Protein AF-A0A931W330-F1 (afdb_monomer_lite)

Secondary structure (DSSP, 8-state):
-----------------EETTEEHHHHHHHHHHHHHHHHHHHHHHHHHHHTS---HHHHHHHHHHHHHHHHHHTT--SPPP-HHHHTS---S----------SEEEEEEEEGGGIIIIIHHHHHHHHHTT--EE-GGGEE-TT--HHHHHHHHHHHEEEEEE---HHHHHS---HHHHHHHHHHHH--

pLDDT: mean 72.91, std 19.19, range [27.78, 93.69]

Foldseek 3Di:
DDDDDDDDDDDDPPDFDQDLLATLLNLLQVLQLLVVLLVVQVVVLVVVVVVDPDDPVVSVVSNVLSVLSVVLSVLSPDHHDPVVVVPPDDPDDDPPDDDPPQVFAEEEAEELVCVVVPVVVVQVVVVVVVGGYHYPVRHDDAPDQPQVSVVVGVVRHSHYHYDSDPNNSPRPHPSVSSVVVSVSVVVD

Sequence (188 aa):
MIDYGEEQLEKGPSREIVFKRLSVGSFRYLKAAFIYAAWYREEEINKITAKGTWPSGVVEAMRGKVKKFHEFASKILYEPAPILEELRPDQGQHPQQSSQDTTWDVFISHASEDKEVLARELAERLRVKGVRVWYDEFTLRLGDSLRRSIDRGLAHSRFGLIILSPSFFRKEWPQKELDGLVAREVEG

Structure (mmCIF, N/CA/C/O backbone):
data_AF-A0A931W330-F1
#
_entry.id   AF-A0A931W330-F1
#
loop_
_atom_site.group_PDB
_atom_site.id
_atom_site.type_symbol
_atom_site.label_atom_id
_atom_site.label_alt_id
_atom_site.label_comp_id
_atom_site.label_asym_id
_atom_site.label_entity_id
_atom_site.label_seq_id
_atom_site.pdbx_PDB_ins_code
_atom_site.Cartn_x
_atom_site.Cartn_y
_atom_site.Cartn_z
_atom_site.occupancy
_atom_site.B_iso_or_equiv
_atom_site.auth_seq_id
_atom_site.auth_comp_id
_atom_site.auth_asym_id
_atom_site.auth_atom_id
_atom_site.pdbx_PDB_model_num
ATOM 1 N N . MET A 1 1 ? 19.635 17.422 -7.178 1.00 27.78 1 MET A N 1
ATOM 2 C CA . MET A 1 1 ? 19.340 17.783 -5.778 1.00 27.78 1 MET A CA 1
ATOM 3 C C . MET A 1 1 ? 18.515 19.043 -5.839 1.00 27.78 1 MET A C 1
ATOM 5 O O . MET A 1 1 ? 18.987 19.991 -6.450 1.00 27.78 1 MET A O 1
ATOM 9 N N . ILE A 1 2 ? 17.277 19.010 -5.358 1.00 28.45 2 ILE A N 1
ATOM 10 C CA . ILE A 1 2 ? 16.445 20.213 -5.280 1.00 28.45 2 ILE A CA 1
ATOM 11 C C . ILE A 1 2 ? 16.479 20.646 -3.817 1.00 28.45 2 ILE A C 1
ATOM 13 O O . ILE A 1 2 ? 16.164 19.844 -2.941 1.00 28.45 2 ILE A O 1
ATOM 17 N N . ASP A 1 3 ? 16.965 21.863 -3.599 1.00 32.25 3 ASP A N 1
ATOM 18 C CA . ASP A 1 3 ? 17.042 22.553 -2.314 1.00 32.25 3 ASP A CA 1
ATOM 19 C C . ASP A 1 3 ? 15.748 23.359 -2.120 1.00 32.25 3 ASP A C 1
ATOM 21 O O . ASP A 1 3 ? 15.320 24.068 -3.035 1.00 32.25 3 ASP A O 1
ATOM 25 N N . TYR A 1 4 ? 15.100 23.202 -0.967 1.00 34.94 4 TYR A N 1
ATOM 26 C CA . TYR A 1 4 ? 13.821 23.829 -0.626 1.00 34.94 4 TYR A CA 1
ATOM 27 C C . TYR A 1 4 ? 14.024 24.710 0.609 1.00 34.94 4 TYR A C 1
ATOM 29 O O . TYR A 1 4 ? 13.756 24.281 1.727 1.00 34.94 4 TYR A O 1
ATOM 37 N N . GLY A 1 5 ? 14.543 25.918 0.370 1.00 30.42 5 GLY A N 1
ATOM 38 C CA . GLY A 1 5 ? 15.025 26.876 1.367 1.00 30.42 5 GLY A CA 1
ATOM 39 C C . GLY A 1 5 ? 14.220 26.985 2.668 1.00 30.42 5 GLY A C 1
ATOM 40 O O . GLY A 1 5 ? 12.990 27.025 2.676 1.00 30.42 5 GLY A O 1
ATOM 41 N N . GLU A 1 6 ? 14.963 27.085 3.770 1.00 38.12 6 GLU A N 1
ATOM 42 C CA . GLU A 1 6 ? 14.460 27.388 5.107 1.00 38.12 6 GLU A CA 1
ATOM 43 C C . GLU A 1 6 ? 14.012 28.851 5.194 1.00 38.12 6 GLU A C 1
ATOM 45 O O . GLU A 1 6 ? 14.803 29.713 5.556 1.00 38.12 6 GLU A O 1
ATOM 50 N N . GLU A 1 7 ? 12.750 29.165 4.909 1.00 37.94 7 GLU A N 1
ATOM 51 C CA . GLU A 1 7 ? 12.127 30.336 5.531 1.00 37.94 7 GLU A CA 1
ATOM 52 C C . GLU A 1 7 ? 10.597 30.277 5.455 1.00 37.94 7 GLU A C 1
ATOM 54 O O . GLU A 1 7 ? 10.017 30.104 4.388 1.00 37.94 7 GLU A O 1
ATOM 59 N N . GLN A 1 8 ? 9.971 30.498 6.620 1.00 31.45 8 GLN A N 1
ATOM 60 C CA . GLN A 1 8 ? 8.531 30.684 6.874 1.00 31.45 8 GLN A CA 1
ATOM 61 C C . GLN A 1 8 ? 7.690 29.406 7.099 1.00 31.45 8 GLN A C 1
ATOM 63 O O . GLN A 1 8 ? 6.774 29.084 6.348 1.00 31.45 8 GLN A O 1
ATOM 68 N N . LEU A 1 9 ? 7.941 28.720 8.225 1.00 31.59 9 LEU A N 1
ATOM 69 C CA . LEU A 1 9 ? 7.032 27.728 8.819 1.00 31.59 9 LEU A CA 1
ATOM 70 C C . LEU A 1 9 ? 6.221 28.357 9.968 1.00 31.59 9 LEU A C 1
ATOM 72 O O . LEU A 1 9 ? 6.552 28.178 11.143 1.00 31.59 9 LEU A O 1
ATOM 76 N N . GLU A 1 10 ? 5.131 29.060 9.653 1.00 28.19 10 GLU A N 1
ATOM 77 C CA . GLU A 1 10 ? 4.057 29.249 10.635 1.00 28.19 10 GLU A CA 1
ATOM 78 C C . GLU A 1 10 ? 3.203 27.974 10.700 1.00 28.19 10 GLU A C 1
ATOM 80 O O . GLU A 1 10 ? 2.598 27.528 9.725 1.00 28.19 10 GLU A O 1
ATOM 85 N N . LYS A 1 11 ? 3.198 27.348 11.881 1.00 38.97 11 LYS A N 1
ATOM 86 C CA . LYS A 1 11 ? 2.474 26.111 12.187 1.00 38.97 11 LYS A CA 1
ATOM 87 C C . LYS A 1 11 ? 0.962 26.351 12.187 1.00 38.97 11 LYS A C 1
ATOM 89 O O . LYS A 1 11 ? 0.421 26.886 13.153 1.00 38.97 11 LYS A O 1
ATOM 94 N N . GLY A 1 12 ? 0.269 25.874 11.158 1.00 29.55 12 GLY A N 1
ATOM 95 C CA . GLY A 1 12 ? -1.175 25.633 11.217 1.00 29.55 12 GLY A CA 1
ATOM 96 C C . GLY A 1 12 ? -1.483 24.268 11.857 1.00 29.55 12 GLY A C 1
ATOM 97 O O . GLY A 1 12 ? -0.766 23.303 11.583 1.00 29.55 12 GLY A O 1
ATOM 98 N N . PRO A 1 13 ? -2.527 24.134 12.699 1.00 34.53 13 PRO A N 1
ATOM 99 C CA . PRO A 1 13 ? -2.930 22.841 13.247 1.00 34.53 13 PRO A CA 1
ATOM 100 C C . PRO A 1 13 ? -3.449 21.950 12.112 1.00 34.53 13 PRO A C 1
ATOM 102 O O . PRO A 1 13 ? -4.456 22.264 11.474 1.00 34.53 13 PRO A O 1
ATOM 105 N N . SER A 1 14 ? -2.761 20.839 11.849 1.00 38.94 14 SER A N 1
ATOM 106 C CA . SER A 1 14 ? -3.185 19.858 10.847 1.00 38.94 14 SER A CA 1
ATOM 107 C C . SER A 1 14 ? -4.429 19.125 11.347 1.00 38.94 14 SER A C 1
ATOM 109 O O . SER A 1 14 ? -4.344 18.105 12.020 1.00 38.94 14 SER A O 1
ATOM 111 N N . ARG A 1 15 ? -5.615 19.660 11.043 1.00 35.78 15 ARG A N 1
ATOM 112 C CA . ARG A 1 15 ? -6.878 18.939 11.237 1.00 35.78 15 ARG A CA 1
ATOM 113 C C . ARG A 1 15 ? -6.935 17.795 10.227 1.00 35.78 15 ARG A C 1
ATOM 115 O O . ARG A 1 15 ? -7.139 18.030 9.038 1.00 35.78 15 ARG A O 1
ATOM 122 N N . GLU A 1 16 ? -6.757 16.562 10.690 1.00 40.59 16 GLU A N 1
ATOM 123 C CA . GLU A 1 16 ? -6.932 15.372 9.858 1.00 40.59 16 GLU A CA 1
ATOM 124 C C . GLU A 1 16 ? -8.409 15.255 9.443 1.00 40.59 16 GLU A C 1
ATOM 126 O O . GLU A 1 16 ? -9.284 14.947 10.254 1.00 40.59 16 GLU A O 1
ATOM 131 N N . ILE A 1 17 ? -8.714 15.539 8.174 1.00 33.81 17 ILE A N 1
ATOM 132 C CA . ILE A 1 17 ? -10.055 15.317 7.631 1.00 33.81 17 ILE A CA 1
ATOM 133 C C . ILE A 1 17 ? -10.176 13.824 7.307 1.00 33.81 17 ILE A C 1
ATOM 135 O O . ILE A 1 17 ? -9.474 13.298 6.439 1.00 33.81 17 ILE A O 1
ATOM 139 N N . VAL A 1 18 ? -11.050 13.129 8.036 1.00 39.44 18 VAL A N 1
ATOM 140 C CA . VAL A 1 18 ? -11.348 11.706 7.835 1.00 39.44 18 VAL A CA 1
ATOM 141 C C . VAL A 1 18 ? -12.566 11.584 6.920 1.00 39.44 18 VAL A C 1
ATOM 143 O O . VAL A 1 18 ? -13.699 11.772 7.363 1.00 39.44 18 VAL A O 1
ATOM 146 N N . PHE A 1 19 ? -12.350 11.244 5.649 1.00 32.81 19 PHE A N 1
ATOM 147 C CA . PHE A 1 19 ? -13.423 10.982 4.686 1.00 32.81 19 PHE A CA 1
ATOM 148 C C . PHE A 1 19 ? -13.709 9.476 4.623 1.00 32.81 19 PHE A C 1
ATOM 150 O O . PHE A 1 19 ? -12.855 8.676 4.250 1.00 32.81 19 PHE A O 1
ATOM 157 N N . LYS A 1 20 ? -14.921 9.052 5.016 1.00 46.78 20 LYS A N 1
ATOM 158 C CA . LYS A 1 20 ? -15.390 7.647 4.921 1.00 46.78 20 LYS A CA 1
ATOM 159 C C . LYS A 1 20 ? -14.347 6.601 5.403 1.00 46.78 20 LYS A C 1
ATOM 161 O O . LYS A 1 20 ? -14.146 5.576 4.750 1.00 46.78 20 LYS A O 1
ATOM 166 N N . ARG A 1 21 ? -13.719 6.852 6.566 1.00 49.53 21 ARG A N 1
ATOM 167 C CA . ARG A 1 21 ? -12.715 6.001 7.263 1.00 49.53 21 ARG A CA 1
ATOM 168 C C . ARG A 1 21 ? -11.312 5.906 6.623 1.00 49.53 21 ARG A C 1
ATOM 170 O O . ARG A 1 21 ? -10.489 5.140 7.115 1.00 49.53 21 ARG A O 1
ATOM 177 N N . LEU A 1 22 ? -11.011 6.692 5.587 1.00 54.00 22 LEU A N 1
ATOM 178 C CA . LEU A 1 22 ? -9.646 6.946 5.100 1.00 54.00 22 LEU A CA 1
ATOM 179 C C . LEU A 1 22 ? -9.340 8.438 5.276 1.00 54.00 22 LEU A C 1
ATOM 181 O O . LEU A 1 22 ? -10.153 9.289 4.918 1.00 54.00 22 LEU A O 1
ATOM 185 N N . SER A 1 23 ? -8.202 8.781 5.876 1.00 60.00 23 SER A N 1
ATOM 186 C CA . SER A 1 23 ? -7.849 10.191 6.060 1.00 60.00 23 SER A CA 1
ATOM 187 C C . SER A 1 23 ? -7.240 10.795 4.801 1.00 60.00 23 SER A C 1
ATOM 189 O O . SER A 1 23 ? -6.593 10.097 4.020 1.00 60.00 23 SER A O 1
ATOM 191 N N . VAL A 1 24 ? -7.385 12.111 4.627 1.00 56.91 24 VAL A N 1
ATOM 192 C CA . VAL A 1 24 ? -6.662 12.864 3.586 1.00 56.91 24 VAL A CA 1
ATOM 193 C C . VAL A 1 24 ? -5.152 12.604 3.679 1.00 56.91 24 VAL A C 1
ATOM 195 O O . VAL A 1 24 ? -4.502 12.397 2.658 1.00 56.91 24 VAL A O 1
ATOM 198 N N . GLY A 1 25 ? -4.601 12.504 4.897 1.00 59.94 25 GLY A N 1
ATOM 199 C CA . GLY A 1 25 ? -3.206 12.106 5.119 1.00 59.94 25 GLY A CA 1
ATOM 200 C C . GLY A 1 25 ? -2.862 10.770 4.455 1.00 59.94 25 GLY A C 1
ATOM 201 O O . GLY A 1 25 ? -1.868 10.674 3.739 1.00 59.94 25 GLY A O 1
ATOM 202 N N . SER A 1 26 ? -3.734 9.764 4.574 1.00 68.62 26 SER A N 1
ATOM 203 C CA . SER A 1 26 ? -3.535 8.438 3.966 1.00 68.62 26 SER A CA 1
ATOM 204 C C . SER A 1 26 ? -3.347 8.498 2.440 1.00 68.62 26 SER A C 1
ATOM 206 O O . SER A 1 26 ? -2.506 7.781 1.896 1.00 68.62 26 SER A O 1
ATOM 208 N N . PHE A 1 27 ? -4.065 9.384 1.741 1.00 70.94 27 PHE A N 1
ATOM 209 C CA . PHE A 1 27 ? -3.914 9.572 0.291 1.00 70.94 27 PHE A CA 1
ATOM 210 C C . PHE A 1 27 ? -2.639 10.326 -0.085 1.00 70.94 27 PHE A C 1
ATOM 212 O O . PHE A 1 27 ? -1.995 9.991 -1.081 1.00 70.94 27 PHE A O 1
ATOM 219 N N . ARG A 1 28 ? -2.221 11.291 0.738 1.00 76.06 28 ARG A N 1
ATOM 220 C CA . ARG A 1 28 ? -0.947 12.004 0.564 1.00 76.06 28 ARG A CA 1
ATOM 221 C C . ARG A 1 28 ? 0.245 11.054 0.684 1.00 76.06 28 ARG A C 1
ATOM 223 O O . ARG A 1 28 ? 1.164 11.127 -0.135 1.00 76.06 28 ARG A O 1
ATOM 230 N N . TYR A 1 29 ? 0.199 10.108 1.626 1.00 76.56 29 TYR A N 1
ATOM 231 C CA . TYR A 1 29 ? 1.189 9.029 1.735 1.00 76.56 29 TYR A CA 1
ATOM 232 C C . TYR A 1 29 ? 1.128 8.057 0.555 1.00 76.56 29 TYR A C 1
ATOM 234 O O . TYR A 1 29 ? 2.171 7.663 0.033 1.00 76.56 29 TYR A O 1
ATOM 242 N N . LEU A 1 30 ? -0.074 7.696 0.095 1.00 77.44 30 LEU A N 1
ATOM 243 C CA . LEU A 1 30 ? -0.238 6.819 -1.062 1.00 77.44 30 LEU A CA 1
ATOM 244 C C . LEU A 1 30 ? 0.372 7.449 -2.322 1.00 77.44 30 LEU A C 1
ATOM 246 O O . LEU A 1 30 ? 1.178 6.808 -2.996 1.00 77.44 30 LEU A O 1
ATOM 250 N N . LYS A 1 31 ? 0.059 8.718 -2.608 1.00 81.50 31 LYS A N 1
ATOM 251 C CA . LYS A 1 31 ? 0.631 9.462 -3.738 1.00 81.50 31 LYS A CA 1
ATOM 252 C C . LYS A 1 31 ? 2.152 9.542 -3.646 1.00 81.50 31 LYS A C 1
ATOM 254 O O . LYS A 1 31 ? 2.827 9.220 -4.622 1.00 81.50 31 LYS A O 1
ATOM 259 N N . ALA A 1 32 ? 2.690 9.898 -2.476 1.00 79.19 32 ALA A N 1
ATOM 260 C CA . ALA A 1 32 ? 4.133 9.935 -2.243 1.00 79.19 32 ALA A CA 1
ATOM 261 C C . ALA A 1 32 ? 4.793 8.575 -2.536 1.00 79.19 32 ALA A C 1
ATOM 263 O O . ALA A 1 32 ? 5.810 8.512 -3.226 1.00 79.19 32 ALA A O 1
ATOM 264 N N . ALA A 1 33 ? 4.181 7.477 -2.088 1.00 78.31 33 ALA A N 1
ATOM 265 C CA . ALA A 1 33 ? 4.696 6.134 -2.316 1.00 78.31 33 ALA A CA 1
ATOM 266 C C . ALA A 1 33 ? 4.664 5.722 -3.798 1.00 78.31 33 ALA A C 1
ATOM 268 O O . ALA A 1 33 ? 5.619 5.109 -4.273 1.00 78.31 33 ALA A O 1
ATOM 269 N N . PHE A 1 34 ? 3.618 6.080 -4.553 1.00 82.00 34 PHE A N 1
ATOM 270 C CA . PHE A 1 34 ? 3.567 5.817 -5.997 1.00 82.00 34 PHE A CA 1
ATOM 271 C C . PHE A 1 34 ? 4.600 6.627 -6.780 1.00 82.00 34 PHE A C 1
ATOM 273 O O . PHE A 1 34 ? 5.249 6.069 -7.665 1.00 82.00 34 PHE A O 1
ATOM 280 N N . ILE A 1 35 ? 4.795 7.904 -6.434 1.00 81.19 35 ILE A N 1
ATOM 281 C CA . ILE A 1 35 ? 5.845 8.748 -7.026 1.00 81.19 35 ILE A CA 1
ATOM 282 C C . ILE A 1 35 ? 7.220 8.137 -6.745 1.00 81.19 35 ILE A C 1
ATOM 284 O O . ILE A 1 35 ? 8.006 7.934 -7.669 1.00 81.19 35 ILE A O 1
ATOM 288 N N . TYR A 1 36 ? 7.487 7.770 -5.490 1.00 79.44 36 TYR A N 1
ATOM 289 C CA . TYR A 1 36 ? 8.742 7.131 -5.101 1.00 79.44 36 TYR A CA 1
ATOM 290 C C . TYR A 1 36 ? 8.971 5.807 -5.844 1.00 79.44 36 TYR A C 1
ATOM 292 O O . TYR A 1 36 ? 10.054 5.565 -6.373 1.00 79.44 36 TYR A O 1
ATOM 300 N N . ALA A 1 37 ? 7.944 4.959 -5.940 1.00 79.31 37 ALA A N 1
ATOM 301 C CA . ALA A 1 37 ? 8.034 3.685 -6.643 1.00 79.31 37 ALA A CA 1
ATOM 302 C C . ALA A 1 37 ? 8.272 3.861 -8.151 1.00 79.31 37 ALA A C 1
ATOM 304 O O . ALA A 1 37 ? 8.992 3.060 -8.752 1.00 79.31 37 ALA A O 1
ATOM 305 N N . ALA A 1 38 ? 7.677 4.887 -8.767 1.00 83.31 38 ALA A N 1
ATOM 306 C CA . ALA A 1 38 ? 7.909 5.213 -10.167 1.00 83.31 38 ALA A CA 1
ATOM 307 C C . ALA A 1 38 ? 9.357 5.670 -10.384 1.00 83.31 38 ALA A C 1
ATOM 309 O O . ALA A 1 38 ? 10.064 5.074 -11.196 1.00 83.31 38 ALA A O 1
ATOM 310 N N . TRP A 1 39 ? 9.818 6.631 -9.581 1.00 83.00 39 TRP A N 1
ATOM 311 C CA . TRP A 1 39 ? 11.191 7.130 -9.607 1.00 83.00 39 TRP A CA 1
ATOM 312 C C . TRP A 1 39 ? 12.223 6.007 -9.435 1.00 83.00 39 TRP A C 1
ATOM 314 O O . TRP A 1 39 ? 13.116 5.848 -10.267 1.00 83.00 39 TRP A O 1
ATOM 324 N N . TYR A 1 40 ? 12.055 5.161 -8.413 1.00 79.25 40 TYR A N 1
ATOM 325 C CA . TYR A 1 40 ? 12.972 4.053 -8.136 1.00 79.25 40 TYR A CA 1
ATOM 326 C C . TYR A 1 40 ? 13.067 3.076 -9.317 1.00 79.25 40 TYR A C 1
ATOM 328 O O . TYR A 1 40 ? 14.149 2.622 -9.689 1.00 79.25 40 TYR A O 1
ATOM 336 N N . ARG A 1 41 ? 11.933 2.769 -9.962 1.00 82.56 41 ARG A N 1
ATOM 337 C CA . ARG A 1 41 ? 11.912 1.895 -11.144 1.00 82.56 41 ARG A CA 1
ATOM 338 C C . ARG A 1 41 ? 12.575 2.534 -12.361 1.00 82.56 41 ARG A C 1
ATOM 340 O O . ARG A 1 41 ? 13.224 1.815 -13.117 1.00 82.56 41 ARG A O 1
ATOM 347 N N . GLU A 1 42 ? 12.423 3.839 -12.576 1.00 85.50 42 GLU A N 1
ATOM 348 C CA . GLU A 1 42 ? 13.136 4.530 -13.658 1.00 85.50 42 GLU A CA 1
ATOM 349 C C . GLU A 1 42 ? 14.642 4.476 -13.457 1.00 85.50 42 GLU A C 1
ATOM 351 O O . GLU A 1 42 ? 15.375 4.215 -14.411 1.00 85.50 42 GLU A O 1
ATOM 356 N N . GLU A 1 43 ? 15.101 4.667 -12.222 1.00 83.31 43 GLU A N 1
ATOM 357 C CA . GLU A 1 43 ? 16.515 4.582 -11.882 1.00 83.31 43 GLU A CA 1
ATOM 358 C C . GLU A 1 43 ? 17.079 3.181 -12.168 1.00 83.31 43 GLU A C 1
ATOM 360 O O . GLU A 1 43 ? 18.129 3.051 -12.799 1.00 83.31 43 GLU A O 1
ATOM 365 N N . GLU A 1 44 ? 16.355 2.127 -11.785 1.00 84.94 44 GLU A N 1
ATOM 366 C CA . GLU A 1 44 ? 16.729 0.739 -12.077 1.00 84.94 44 GLU A CA 1
ATOM 367 C C . GLU A 1 44 ? 16.759 0.446 -13.585 1.00 84.94 44 GLU A C 1
ATOM 369 O O . GLU A 1 44 ? 17.724 -0.142 -14.080 1.00 84.94 44 GLU A O 1
ATOM 374 N N . ILE A 1 45 ? 15.755 0.902 -14.346 1.00 87.44 45 ILE A N 1
ATOM 375 C CA . ILE A 1 45 ? 15.747 0.773 -15.813 1.00 87.44 45 ILE A CA 1
ATOM 376 C C . ILE A 1 45 ? 1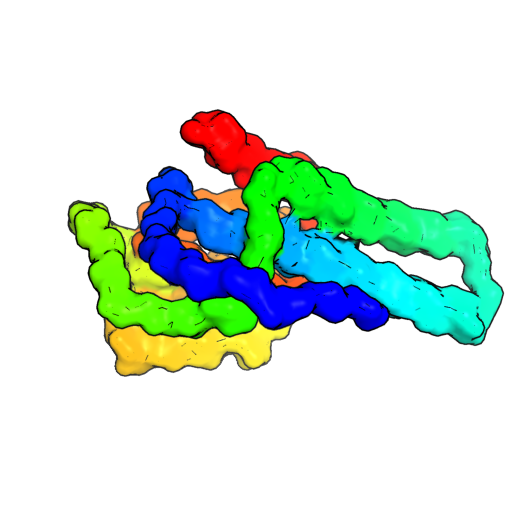6.974 1.475 -16.398 1.00 87.44 45 ILE A C 1
ATOM 378 O O . ILE A 1 45 ? 17.695 0.879 -17.197 1.00 87.44 45 ILE A O 1
ATOM 382 N N . ASN A 1 46 ? 17.252 2.708 -15.971 1.00 88.12 46 ASN A N 1
ATOM 383 C CA . ASN A 1 46 ? 18.399 3.475 -16.447 1.00 88.12 46 ASN A CA 1
ATOM 384 C C . ASN A 1 46 ? 19.716 2.733 -16.155 1.00 88.12 46 ASN A C 1
ATOM 386 O O . ASN A 1 46 ? 20.519 2.549 -17.071 1.00 88.12 46 ASN A O 1
ATOM 390 N N . LYS A 1 47 ? 19.902 2.207 -14.934 1.00 87.69 47 LYS A N 1
ATOM 391 C CA . LYS A 1 47 ? 21.073 1.395 -14.550 1.00 87.69 47 LYS A CA 1
ATOM 392 C C . LYS A 1 47 ? 21.235 0.147 -15.416 1.00 87.69 47 LYS A C 1
ATOM 394 O O . LYS A 1 47 ? 22.354 -0.176 -15.809 1.00 87.69 47 LYS A O 1
ATOM 399 N N . ILE A 1 48 ? 20.149 -0.567 -15.711 1.00 86.62 48 ILE A N 1
ATOM 400 C CA . ILE A 1 48 ? 20.183 -1.793 -16.523 1.00 86.62 48 ILE A CA 1
ATOM 401 C C . ILE A 1 48 ? 20.495 -1.469 -17.988 1.00 86.62 48 ILE A C 1
ATOM 403 O O . ILE A 1 48 ? 21.331 -2.133 -18.601 1.00 86.62 48 ILE A O 1
ATOM 407 N N . THR A 1 49 ? 19.872 -0.426 -18.541 1.00 88.88 49 THR A N 1
ATOM 408 C CA . THR A 1 49 ? 20.101 -0.004 -19.932 1.00 88.88 49 THR A CA 1
ATOM 409 C C . THR A 1 49 ? 21.480 0.613 -20.154 1.00 88.88 49 THR A C 1
ATOM 411 O O . THR A 1 49 ? 22.003 0.534 -21.257 1.00 88.88 49 THR A O 1
ATOM 414 N N . ALA A 1 50 ? 22.113 1.159 -19.113 1.00 88.06 50 ALA A N 1
ATOM 415 C CA . ALA A 1 50 ? 23.490 1.644 -19.187 1.00 88.06 50 ALA A CA 1
ATOM 416 C C . ALA A 1 50 ? 24.528 0.506 -19.262 1.00 88.06 50 ALA A C 1
ATOM 418 O O . ALA A 1 50 ? 25.642 0.723 -19.730 1.00 88.06 50 ALA A O 1
ATOM 419 N N . LYS A 1 51 ? 24.183 -0.706 -18.804 1.00 85.69 51 LYS A N 1
ATOM 420 C CA . LYS A 1 51 ? 25.099 -1.860 -18.732 1.00 85.69 51 LYS A CA 1
ATOM 421 C C . LYS A 1 51 ? 25.166 -2.698 -20.014 1.00 85.69 51 LYS A C 1
ATOM 423 O O . LYS A 1 51 ? 25.954 -3.638 -20.065 1.00 85.69 51 LYS A O 1
ATOM 428 N N . GLY A 1 52 ? 24.357 -2.406 -21.032 1.00 81.81 52 GLY A N 1
ATOM 429 C CA . GLY A 1 52 ? 24.360 -3.180 -22.273 1.00 81.81 52 GLY A CA 1
ATOM 430 C C . GLY A 1 52 ? 23.300 -2.740 -23.274 1.00 81.81 52 GLY A C 1
ATOM 431 O O . GLY A 1 52 ? 22.492 -1.856 -23.008 1.00 81.81 52 GLY A O 1
ATOM 432 N N . THR A 1 53 ? 23.298 -3.371 -24.445 1.00 86.94 53 THR A N 1
ATOM 433 C CA . THR A 1 53 ? 22.343 -3.064 -25.512 1.00 86.94 53 THR A CA 1
ATOM 434 C C . THR A 1 53 ? 21.066 -3.876 -25.325 1.00 86.94 53 THR A C 1
ATOM 436 O O . THR A 1 53 ? 21.097 -5.105 -25.326 1.00 86.94 53 THR A O 1
ATOM 439 N N . TRP A 1 54 ? 19.936 -3.189 -25.185 1.00 91.06 54 TRP A N 1
ATOM 440 C CA . TRP A 1 54 ? 18.620 -3.806 -25.036 1.00 91.06 54 TRP A CA 1
ATOM 441 C C . TRP A 1 54 ? 17.749 -3.501 -26.258 1.00 91.06 54 TRP A C 1
ATOM 443 O O . TRP A 1 54 ? 17.790 -2.370 -26.750 1.00 91.06 54 TRP A O 1
ATOM 453 N N . PRO A 1 55 ? 16.928 -4.454 -26.742 1.00 92.69 55 PRO A N 1
ATOM 454 C CA . PRO A 1 55 ? 15.944 -4.163 -27.778 1.00 92.69 55 PRO A CA 1
ATOM 455 C C . PRO A 1 55 ? 15.000 -3.042 -27.329 1.00 92.69 55 PRO A C 1
ATOM 457 O O . PRO A 1 55 ? 14.492 -3.068 -26.204 1.00 92.69 55 PRO A O 1
ATOM 460 N N . SER A 1 56 ? 14.725 -2.082 -28.213 1.00 87.31 56 SER A N 1
ATOM 461 C CA . SER A 1 56 ? 13.901 -0.903 -27.904 1.00 87.31 56 SER A CA 1
ATOM 462 C C . SER A 1 56 ? 12.525 -1.272 -27.349 1.00 87.31 56 SER A C 1
ATOM 464 O O . SER A 1 56 ? 12.113 -0.708 -26.340 1.00 87.31 56 SER A O 1
ATOM 466 N N . GLY A 1 57 ? 11.866 -2.285 -27.922 1.00 88.75 57 GLY A N 1
ATOM 467 C CA . GLY A 1 57 ? 10.557 -2.752 -27.452 1.00 88.75 57 GLY A CA 1
ATOM 468 C C . GLY A 1 57 ? 10.564 -3.292 -26.015 1.00 88.75 57 GLY A C 1
ATOM 469 O O . GLY A 1 57 ? 9.572 -3.158 -25.301 1.00 88.75 57 GLY A O 1
ATOM 470 N N . VAL A 1 58 ? 11.688 -3.847 -25.543 1.00 88.06 58 VAL A N 1
ATOM 471 C CA . VAL A 1 58 ? 11.825 -4.304 -24.149 1.00 88.06 58 VAL A CA 1
ATOM 472 C C . VAL A 1 58 ? 11.932 -3.106 -23.207 1.00 88.06 58 VAL A C 1
ATOM 474 O O . VAL A 1 58 ? 11.245 -3.061 -22.185 1.00 88.06 58 VAL A O 1
ATOM 477 N N . VAL A 1 59 ? 12.746 -2.109 -23.566 1.00 87.50 59 VAL A N 1
ATOM 478 C CA . VAL A 1 59 ? 12.901 -0.874 -22.779 1.00 87.50 59 VAL A CA 1
ATOM 479 C C . VAL A 1 59 ? 11.590 -0.085 -22.739 1.00 87.50 59 VAL A C 1
ATOM 481 O O . VAL A 1 59 ? 11.188 0.399 -21.681 1.00 87.50 59 VAL A O 1
ATOM 484 N N . GLU A 1 60 ? 10.890 0.008 -23.868 1.00 88.88 60 GLU A N 1
ATOM 485 C CA . GLU A 1 60 ? 9.588 0.665 -23.975 1.00 88.88 60 GLU A CA 1
ATOM 486 C C . GLU A 1 60 ? 8.536 -0.029 -23.105 1.00 88.88 60 GLU A C 1
ATOM 488 O O . GLU A 1 60 ? 7.839 0.636 -22.340 1.00 88.88 60 GLU A O 1
ATOM 493 N N . ALA A 1 61 ? 8.479 -1.365 -23.120 1.00 86.38 61 ALA A N 1
ATOM 494 C CA . ALA A 1 61 ? 7.583 -2.122 -22.250 1.00 86.38 61 ALA A CA 1
ATOM 495 C C . ALA A 1 61 ? 7.875 -1.880 -20.758 1.00 86.38 61 ALA A C 1
ATOM 497 O O . ALA A 1 61 ? 6.944 -1.714 -19.963 1.00 86.38 61 ALA A O 1
ATOM 498 N N . MET A 1 62 ? 9.153 -1.817 -20.363 1.00 87.00 62 MET A N 1
ATOM 499 C CA . MET A 1 62 ? 9.549 -1.497 -18.986 1.00 87.00 62 MET A CA 1
ATOM 500 C C . MET A 1 62 ? 9.094 -0.089 -18.582 1.00 87.00 62 MET A C 1
ATOM 502 O O . MET A 1 62 ? 8.450 0.072 -17.542 1.00 87.00 62 MET A O 1
ATOM 506 N N . ARG A 1 63 ? 9.365 0.925 -19.415 1.00 88.19 63 ARG A N 1
ATOM 507 C CA . ARG A 1 63 ? 8.950 2.318 -19.160 1.00 88.19 63 ARG A CA 1
ATOM 508 C C . ARG A 1 63 ? 7.430 2.485 -19.180 1.00 88.19 63 ARG A C 1
ATOM 510 O O . ARG A 1 63 ? 6.888 3.229 -18.368 1.00 88.19 63 ARG A O 1
ATOM 517 N N . GLY A 1 64 ? 6.724 1.734 -20.023 1.00 85.69 64 GLY A N 1
ATOM 518 C CA . GLY A 1 64 ? 5.263 1.707 -20.062 1.00 85.69 64 GLY A CA 1
ATOM 519 C C . GLY A 1 64 ? 4.638 1.267 -18.735 1.00 85.69 64 GLY A C 1
ATOM 520 O O . GLY A 1 64 ? 3.614 1.815 -18.329 1.00 85.69 64 GLY A O 1
ATOM 521 N N . LYS A 1 65 ? 5.270 0.337 -18.001 1.00 81.69 65 LYS A N 1
ATOM 522 C CA . LYS A 1 65 ? 4.815 -0.046 -16.651 1.00 81.69 65 LYS A CA 1
ATOM 523 C C . LYS A 1 65 ? 4.992 1.087 -15.634 1.00 81.69 65 LYS A C 1
ATOM 525 O O . LYS A 1 65 ? 4.114 1.275 -14.799 1.00 81.69 65 LYS A O 1
ATOM 530 N N . VAL A 1 66 ? 6.078 1.859 -15.723 1.00 84.62 66 VAL A N 1
ATOM 531 C CA . VAL A 1 66 ? 6.316 3.033 -14.862 1.00 84.62 66 VAL A CA 1
ATOM 532 C C . VAL A 1 66 ? 5.314 4.149 -15.157 1.00 84.62 66 VAL A C 1
ATOM 534 O O . VAL A 1 66 ? 4.782 4.761 -14.232 1.00 84.62 66 VAL A O 1
ATOM 537 N N . LYS A 1 67 ? 5.000 4.393 -16.435 1.00 85.69 67 LYS A N 1
ATOM 538 C CA . LYS A 1 67 ? 4.029 5.420 -16.840 1.00 85.69 67 LYS A CA 1
ATOM 539 C C . LYS A 1 67 ? 2.675 5.242 -16.143 1.00 85.69 67 LYS A C 1
ATOM 541 O O . LYS A 1 67 ? 2.101 6.223 -15.688 1.00 85.69 67 LYS A O 1
ATOM 546 N N . LYS A 1 68 ? 2.219 3.997 -15.959 1.00 81.69 68 LYS A N 1
ATOM 547 C CA . LYS A 1 68 ? 0.977 3.694 -15.223 1.00 81.69 68 LYS A CA 1
ATOM 548 C C . LYS A 1 68 ? 0.998 4.182 -13.771 1.00 81.69 68 LYS A C 1
ATOM 550 O O . LYS A 1 68 ? -0.038 4.577 -13.251 1.00 81.69 68 LYS A O 1
ATOM 555 N N . PHE A 1 69 ? 2.158 4.174 -13.109 1.00 80.56 69 PHE A N 1
ATOM 556 C CA . PHE A 1 69 ? 2.278 4.666 -11.731 1.00 80.56 69 PHE A CA 1
ATOM 557 C C . PHE A 1 69 ? 2.178 6.189 -11.685 1.00 80.56 69 PHE A C 1
ATOM 559 O O . PHE A 1 69 ? 1.486 6.720 -10.822 1.00 80.56 69 PHE A O 1
ATOM 566 N N . HIS A 1 70 ? 2.799 6.881 -12.645 1.00 82.00 70 HIS A N 1
ATOM 567 C CA . HIS A 1 70 ? 2.646 8.328 -12.802 1.00 82.00 70 HIS A CA 1
ATOM 568 C C . HIS A 1 70 ? 1.198 8.719 -13.122 1.00 82.00 70 HIS A C 1
ATOM 570 O O . HIS A 1 70 ? 0.657 9.617 -12.484 1.00 82.00 70 HIS A O 1
ATOM 576 N N . GLU A 1 71 ? 0.553 8.018 -14.060 1.00 83.19 71 GLU A N 1
ATOM 577 C CA . GLU A 1 71 ? -0.861 8.221 -14.412 1.00 83.19 71 GLU A CA 1
ATOM 578 C C . GL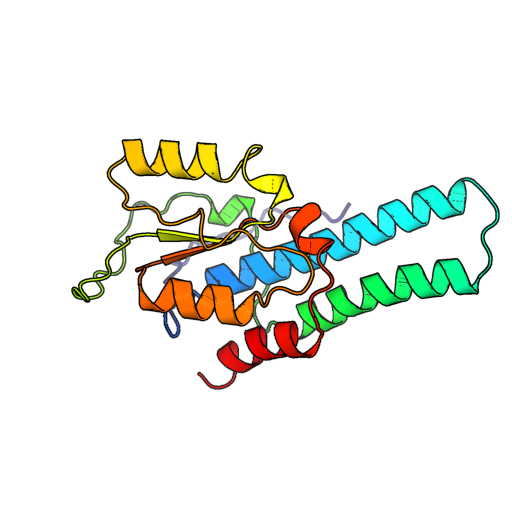U A 1 71 ? -1.800 7.960 -13.232 1.00 83.19 71 GLU A C 1
ATOM 580 O O . GLU A 1 71 ? -2.858 8.573 -13.137 1.00 83.19 71 GLU A O 1
ATOM 585 N N . PHE A 1 72 ? -1.441 7.042 -12.335 1.00 80.56 72 PHE A N 1
ATOM 586 C CA . PHE A 1 72 ? -2.194 6.828 -11.110 1.00 80.56 72 PHE A CA 1
ATOM 587 C C . PHE A 1 72 ? -1.963 7.949 -10.091 1.00 80.56 72 PHE A C 1
ATOM 589 O O . PHE A 1 72 ? -2.920 8.529 -9.584 1.00 80.56 72 PHE A O 1
ATOM 596 N N . ALA A 1 73 ? -0.702 8.291 -9.817 1.00 81.75 73 ALA A N 1
ATOM 597 C CA . ALA A 1 73 ? -0.346 9.324 -8.849 1.00 81.75 73 ALA A CA 1
ATOM 598 C C . ALA A 1 73 ? -0.910 10.704 -9.225 1.00 81.75 73 ALA A C 1
ATOM 600 O O . ALA A 1 73 ? -1.286 11.465 -8.336 1.00 81.75 73 ALA A O 1
ATOM 601 N N . SER A 1 74 ? -1.005 11.020 -10.521 1.00 82.12 74 SER A N 1
ATOM 602 C CA . SER A 1 74 ? -1.578 12.284 -11.001 1.00 82.12 74 SER A CA 1
ATOM 603 C C . SER A 1 74 ? -3.087 12.399 -10.780 1.00 82.12 74 SER A C 1
ATOM 605 O O . SER A 1 74 ? -3.604 13.512 -10.752 1.00 82.12 74 SER A O 1
ATOM 607 N N . LYS A 1 75 ? -3.792 11.274 -10.606 1.00 81.38 75 LYS A N 1
ATOM 608 C CA . LYS A 1 75 ? -5.232 11.250 -10.311 1.00 81.38 75 LYS A CA 1
ATOM 609 C C . LYS A 1 75 ? -5.540 11.502 -8.833 1.00 81.38 75 LYS A C 1
ATOM 611 O O . LYS A 1 75 ? -6.665 11.875 -8.528 1.00 81.38 75 LYS A O 1
ATOM 616 N N . ILE A 1 76 ? -4.569 11.314 -7.934 1.00 77.06 76 ILE A N 1
ATOM 617 C CA . ILE A 1 76 ? -4.724 11.639 -6.509 1.00 77.06 76 ILE A CA 1
ATOM 618 C C . ILE A 1 76 ? -4.558 13.153 -6.351 1.00 77.06 76 ILE A C 1
ATOM 620 O O . ILE A 1 76 ? -3.484 13.702 -6.631 1.00 77.06 76 ILE A O 1
ATOM 624 N N . LEU A 1 77 ? -5.617 13.833 -5.909 1.00 74.06 77 LEU A N 1
ATOM 625 C CA . LEU A 1 77 ? -5.707 15.297 -5.958 1.00 74.06 77 LEU A CA 1
ATOM 626 C C . LEU A 1 77 ? -4.864 15.991 -4.882 1.00 74.06 77 LEU A C 1
ATOM 628 O O . LEU A 1 77 ? -4.500 17.153 -5.039 1.00 74.06 77 LEU A O 1
ATOM 632 N N . TYR A 1 78 ? -4.515 15.288 -3.808 1.00 71.19 78 TYR A N 1
ATOM 633 C CA . TYR A 1 78 ? -3.753 15.863 -2.702 1.00 71.19 78 TYR A CA 1
ATOM 634 C C . TYR A 1 78 ? -2.250 15.942 -2.986 1.00 71.19 78 TYR A C 1
ATOM 636 O O . TYR A 1 78 ? -1.696 15.091 -3.677 1.00 71.19 78 TYR A O 1
ATOM 644 N N . GLU A 1 79 ? -1.560 16.935 -2.424 1.00 74.88 79 GLU A N 1
ATOM 645 C CA . GLU A 1 79 ? -0.095 17.020 -2.496 1.00 74.88 79 GLU A CA 1
ATOM 646 C C . GLU A 1 79 ? 0.573 15.880 -1.709 1.00 74.88 79 GLU A C 1
ATOM 648 O O . GLU A 1 79 ? 0.101 15.549 -0.614 1.00 74.88 79 GLU A O 1
ATOM 653 N N . PRO A 1 80 ? 1.656 15.260 -2.223 1.00 67.88 80 PRO A N 1
ATOM 654 C CA . PRO A 1 80 ? 2.322 14.165 -1.529 1.00 67.88 80 PRO A CA 1
ATOM 655 C C . PRO A 1 80 ? 2.790 14.610 -0.137 1.00 67.88 80 PRO A C 1
ATOM 657 O O . PRO A 1 80 ? 3.225 15.743 0.065 1.00 67.88 80 PRO A O 1
ATOM 660 N N . ALA A 1 81 ? 2.672 13.716 0.841 1.00 66.19 81 ALA A N 1
ATOM 661 C CA . ALA A 1 81 ? 3.080 14.008 2.210 1.00 66.19 81 ALA A CA 1
ATOM 662 C C . ALA A 1 81 ? 4.609 14.204 2.288 1.00 66.19 81 ALA A C 1
ATOM 664 O O . ALA A 1 81 ? 5.343 13.342 1.786 1.00 66.19 81 ALA A O 1
ATOM 665 N N . PRO A 1 82 ? 5.122 15.253 2.963 1.00 66.69 82 PRO A N 1
ATOM 666 C CA . PRO A 1 82 ? 6.500 15.274 3.427 1.00 66.69 82 PRO A CA 1
ATOM 667 C C . PRO A 1 82 ? 6.619 14.263 4.575 1.00 66.69 82 PRO A C 1
ATOM 669 O O . PRO A 1 82 ? 6.416 14.584 5.745 1.00 66.69 82 PRO A O 1
ATOM 672 N N . ILE A 1 83 ? 6.908 13.003 4.222 1.00 57.28 83 ILE A N 1
ATOM 673 C CA . ILE A 1 83 ? 6.861 11.842 5.130 1.00 57.28 83 ILE A CA 1
ATOM 674 C C . ILE A 1 83 ? 7.578 12.123 6.459 1.00 57.28 83 ILE A C 1
ATOM 676 O O . ILE A 1 83 ? 7.085 11.737 7.512 1.00 57.28 83 ILE A O 1
ATOM 680 N N . LEU A 1 84 ? 8.716 12.820 6.431 1.00 43.22 84 LEU A N 1
ATOM 681 C CA . LEU A 1 84 ? 9.521 13.089 7.626 1.00 43.22 84 LEU A CA 1
ATOM 682 C C . LEU A 1 84 ? 8.997 14.243 8.498 1.00 43.22 84 LEU A C 1
ATOM 684 O O . LEU A 1 84 ? 9.241 14.240 9.702 1.00 43.22 84 LEU A O 1
ATOM 688 N N . GLU A 1 85 ? 8.272 15.207 7.931 1.00 52.09 85 GLU A N 1
ATOM 689 C CA . GLU A 1 85 ? 7.748 16.358 8.680 1.00 52.09 85 GLU A CA 1
ATOM 690 C C . GLU A 1 85 ? 6.422 16.033 9.378 1.00 52.09 85 GLU A C 1
ATOM 692 O O . GLU A 1 85 ? 6.190 16.489 10.499 1.00 52.09 85 GLU A O 1
ATOM 697 N N . GLU A 1 86 ? 5.592 15.184 8.762 1.00 51.00 86 GLU A N 1
ATOM 698 C CA . GLU A 1 86 ? 4.273 14.782 9.278 1.00 51.00 86 GLU A CA 1
ATOM 699 C C . GLU A 1 86 ? 4.320 13.632 10.288 1.00 51.00 86 GLU A C 1
ATOM 701 O O . GLU A 1 86 ? 3.416 13.495 11.106 1.00 51.00 86 GLU A O 1
ATOM 706 N N . LEU A 1 87 ? 5.386 12.823 10.292 1.00 44.53 87 LEU A N 1
ATOM 707 C CA . LEU A 1 87 ? 5.591 11.775 11.303 1.00 44.53 87 LEU A CA 1
ATOM 708 C C . LEU A 1 87 ? 5.980 12.332 12.685 1.00 44.53 87 LEU A C 1
ATOM 710 O O . LEU A 1 87 ? 6.239 11.557 13.608 1.00 44.53 87 LEU A O 1
ATOM 714 N N . ARG A 1 88 ? 6.013 13.661 12.859 1.00 45.44 88 ARG A N 1
ATOM 715 C CA . ARG A 1 88 ? 6.085 14.280 14.184 1.00 45.44 88 ARG A CA 1
ATOM 716 C C . ARG A 1 88 ? 4.760 14.021 14.904 1.00 45.44 88 ARG A C 1
ATOM 718 O O . ARG A 1 88 ? 3.740 14.539 14.460 1.00 45.44 88 ARG A O 1
ATOM 725 N N . PRO A 1 89 ? 4.744 13.239 15.999 1.00 41.97 89 PRO A N 1
ATOM 726 C CA . PRO A 1 89 ? 3.507 12.974 16.712 1.00 41.97 89 PRO A CA 1
ATOM 727 C C . PRO A 1 89 ? 2.969 14.293 17.262 1.00 41.97 89 PRO A C 1
ATOM 729 O O . PRO A 1 89 ? 3.587 14.901 18.139 1.00 41.97 89 PRO A O 1
ATOM 732 N N . ASP A 1 90 ? 1.829 14.735 16.737 1.00 45.19 90 ASP A N 1
ATOM 733 C CA . ASP A 1 90 ? 1.059 15.793 17.370 1.00 45.19 90 ASP A CA 1
ATOM 734 C C . ASP A 1 90 ? 0.594 15.293 18.746 1.00 45.19 90 ASP A C 1
ATOM 736 O O . ASP A 1 90 ? 0.033 14.202 18.889 1.00 45.19 90 ASP A O 1
ATOM 740 N N . GLN A 1 91 ? 0.880 16.076 19.783 1.00 37.97 91 GLN A N 1
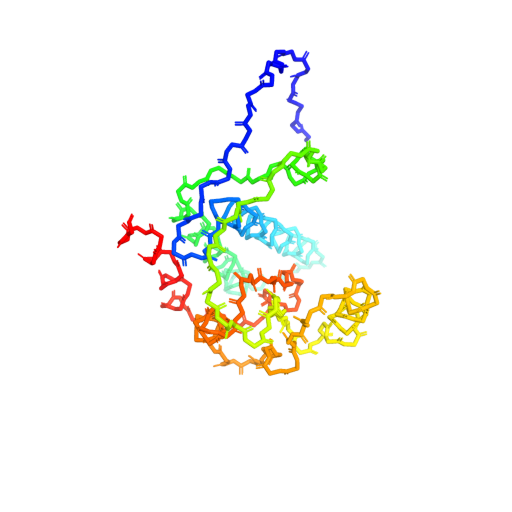ATOM 741 C CA . GLN A 1 91 ? 0.438 15.834 21.155 1.00 37.97 91 GLN A CA 1
ATOM 742 C C . GLN A 1 91 ? -0.985 16.394 21.292 1.00 37.97 91 GLN A C 1
ATOM 744 O O . GLN A 1 91 ? -1.208 17.361 22.017 1.00 37.97 91 GLN A O 1
ATOM 749 N N . GLY A 1 92 ? -1.955 15.849 20.552 1.00 39.44 92 GLY A N 1
ATOM 750 C CA . GLY A 1 92 ? -3.262 16.499 20.466 1.00 39.44 92 GLY A CA 1
ATOM 751 C C . GLY A 1 92 ? -4.375 15.674 19.835 1.00 39.44 92 GLY A C 1
ATOM 752 O O . GLY A 1 92 ? -4.435 15.521 18.628 1.00 39.44 92 GLY A O 1
ATOM 753 N N . GLN A 1 93 ? -5.282 15.202 20.696 1.00 37.78 93 GLN A N 1
ATOM 754 C CA . GLN A 1 93 ? -6.663 14.765 20.436 1.00 37.78 93 GLN A CA 1
ATOM 755 C C . GLN A 1 93 ? -6.913 13.901 19.187 1.00 37.78 93 GLN A C 1
ATOM 757 O O . GLN A 1 93 ? -7.290 14.375 18.118 1.00 37.78 93 GLN A O 1
ATOM 762 N N . HIS A 1 94 ? -6.859 12.584 19.398 1.00 44.31 94 HIS A N 1
ATOM 763 C CA . HIS A 1 94 ? -7.484 11.612 18.505 1.00 44.31 94 HIS A CA 1
ATOM 764 C C . HIS A 1 94 ? -8.971 11.947 18.295 1.00 44.31 94 HIS A C 1
ATOM 766 O O . HIS A 1 94 ? -9.664 12.216 19.284 1.00 44.31 94 HIS A O 1
ATOM 772 N N . PRO A 1 95 ? -9.496 11.867 17.058 1.00 41.44 95 PRO A N 1
ATOM 773 C CA . PRO A 1 95 ? -10.921 12.008 16.829 1.00 41.44 95 PRO A CA 1
ATOM 774 C C . PRO A 1 95 ? -11.663 10.965 17.671 1.00 41.44 95 PRO A C 1
ATOM 776 O O . PRO A 1 95 ? -11.551 9.758 17.443 1.00 41.44 95 PRO A O 1
ATOM 779 N N . GLN A 1 96 ? -12.432 11.427 18.658 1.00 41.16 96 GLN A N 1
ATOM 780 C CA . GLN A 1 96 ? -13.429 10.599 19.324 1.00 41.16 96 GLN A CA 1
ATOM 781 C C . GLN A 1 96 ? -14.583 10.377 18.343 1.00 41.16 96 GLN A C 1
ATOM 783 O O . GLN A 1 96 ? -15.607 11.050 18.394 1.00 41.16 96 GLN A O 1
ATOM 788 N N . GLN A 1 97 ? -14.404 9.449 17.403 1.00 47.56 97 GLN A N 1
ATOM 789 C CA . GLN A 1 97 ? -15.527 8.888 16.666 1.00 47.56 97 GLN A CA 1
ATOM 790 C C . GLN A 1 97 ? -16.133 7.742 17.477 1.00 47.56 97 GLN A C 1
ATOM 792 O O . GLN A 1 97 ? -15.448 6.797 17.872 1.00 47.56 97 GLN A O 1
ATOM 797 N N . SER A 1 98 ? -17.427 7.903 17.747 1.00 44.91 98 SER A N 1
ATOM 798 C CA . SER A 1 98 ? -18.324 7.023 18.491 1.00 44.91 98 SER A CA 1
ATOM 799 C C . SER A 1 98 ? -18.152 5.536 18.173 1.00 44.91 98 SER A C 1
ATOM 801 O O . SER A 1 98 ? -18.006 5.149 17.013 1.00 44.91 98 SER A O 1
ATOM 803 N N . SER A 1 99 ? -18.254 4.729 19.230 1.00 45.69 99 SER A N 1
ATOM 804 C CA . SER A 1 99 ? -18.349 3.267 19.269 1.00 45.69 99 SER A CA 1
ATOM 805 C C . SER A 1 99 ? -19.269 2.692 18.185 1.00 45.69 99 SER A C 1
ATOM 807 O O . SER A 1 99 ? -20.474 2.539 18.369 1.00 45.69 99 SER A O 1
ATOM 809 N N . GLN A 1 100 ? -18.688 2.348 17.043 1.00 53.91 100 GLN A N 1
ATOM 810 C CA . GLN A 1 100 ? -19.100 1.152 16.322 1.00 53.91 100 GLN A CA 1
ATOM 811 C C . GLN A 1 100 ? -18.286 0.021 16.949 1.00 53.91 100 GLN A C 1
ATOM 813 O O . GLN A 1 100 ? -17.066 0.164 17.058 1.00 53.91 100 GLN A O 1
ATOM 818 N N . ASP A 1 101 ? -18.935 -1.056 17.389 1.00 64.19 101 ASP A N 1
ATOM 819 C CA . ASP A 1 101 ? -18.272 -2.253 17.920 1.00 64.19 101 ASP A CA 1
ATOM 820 C C . ASP A 1 101 ? -17.507 -2.971 16.799 1.00 64.19 101 ASP A C 1
ATOM 822 O O . ASP A 1 101 ? -17.875 -4.046 16.329 1.00 64.19 101 ASP A O 1
ATOM 826 N N . THR A 1 102 ? -16.439 -2.353 16.300 1.00 69.25 102 THR A N 1
ATOM 827 C CA . THR A 1 102 ? -15.536 -3.006 15.367 1.00 69.25 102 THR A CA 1
ATOM 828 C C . THR A 1 102 ? -14.755 -4.059 16.141 1.00 69.25 102 THR A C 1
ATOM 830 O O . THR A 1 102 ? -14.232 -3.820 17.240 1.00 69.25 102 THR A O 1
ATOM 833 N N . THR A 1 103 ? -14.671 -5.253 15.564 1.00 88.62 103 THR A N 1
ATOM 834 C CA . THR A 1 103 ? -13.946 -6.382 16.155 1.00 88.62 103 THR A CA 1
ATOM 835 C C . THR A 1 103 ? -12.468 -6.045 16.359 1.00 88.62 103 THR A C 1
ATOM 837 O O . THR A 1 103 ? -11.858 -6.491 17.331 1.00 88.62 103 THR A O 1
ATOM 840 N N . TRP A 1 104 ? -11.914 -5.206 15.482 1.00 89.94 104 TRP A N 1
ATOM 841 C CA . TRP A 1 104 ? -10.507 -4.835 15.464 1.00 89.94 104 TRP A CA 1
ATOM 842 C C . TRP A 1 104 ? -10.318 -3.320 15.541 1.00 89.94 104 TRP A C 1
ATOM 844 O O . TRP A 1 104 ? -11.191 -2.534 15.163 1.00 89.94 104 TRP A O 1
ATOM 854 N N . ASP A 1 105 ? -9.153 -2.898 16.021 1.00 86.06 105 ASP A N 1
ATOM 855 C CA . ASP A 1 105 ? -8.754 -1.492 16.009 1.00 86.06 105 ASP A CA 1
ATOM 856 C C . ASP A 1 105 ? -8.064 -1.154 14.686 1.00 86.06 105 ASP A C 1
ATOM 858 O O . ASP A 1 105 ? -8.378 -0.139 14.067 1.00 86.06 105 ASP A O 1
ATOM 862 N N . VAL A 1 106 ? -7.184 -2.038 14.208 1.00 87.06 106 VAL A N 1
ATOM 863 C CA . VAL A 1 106 ? -6.408 -1.844 12.977 1.00 87.06 106 VAL A CA 1
ATOM 864 C C . VAL A 1 106 ? -6.415 -3.122 12.141 1.00 87.06 106 VAL A C 1
ATOM 866 O O . VAL A 1 106 ? -6.160 -4.207 12.671 1.00 87.06 106 VAL A O 1
ATOM 869 N N . PHE A 1 107 ? -6.645 -3.004 10.829 1.00 91.25 107 PHE A N 1
ATOM 870 C CA . PHE A 1 107 ? -6.224 -4.043 9.881 1.00 91.25 107 PHE A CA 1
ATOM 871 C C . PHE A 1 107 ? -4.902 -3.668 9.201 1.00 91.25 107 PHE A C 1
ATOM 873 O O . PHE A 1 107 ? -4.672 -2.491 8.925 1.00 91.25 107 PHE A O 1
ATOM 880 N N . ILE A 1 108 ? -4.045 -4.653 8.915 1.00 89.88 108 ILE A N 1
ATOM 881 C CA . ILE A 1 108 ? -2.763 -4.445 8.222 1.00 89.88 108 ILE A CA 1
ATOM 882 C C . ILE A 1 108 ? -2.764 -5.171 6.876 1.00 89.88 108 ILE A C 1
ATOM 884 O O . ILE A 1 108 ? -2.624 -6.394 6.816 1.00 89.88 108 ILE A O 1
ATOM 888 N N . SER A 1 109 ? -2.853 -4.408 5.789 1.00 89.25 109 SER A N 1
ATOM 889 C CA . SER A 1 109 ? -2.750 -4.919 4.422 1.00 89.25 109 SER A CA 1
ATOM 890 C C . SER A 1 109 ? -1.307 -4.889 3.933 1.00 89.25 109 SER A C 1
ATOM 892 O O . SER A 1 109 ? -0.638 -3.863 4.030 1.00 89.25 109 SER A O 1
ATOM 894 N N . HIS A 1 110 ? -0.820 -6.005 3.394 1.00 87.81 110 HIS A N 1
ATOM 895 C CA . HIS A 1 110 ? 0.590 -6.169 3.028 1.00 87.81 110 HIS A CA 1
ATOM 896 C C . HIS A 1 110 ? 0.771 -7.193 1.907 1.00 87.81 110 HIS A C 1
ATOM 898 O O . HIS A 1 110 ? -0.098 -8.036 1.685 1.00 87.81 110 HIS A O 1
ATOM 904 N N . ALA A 1 111 ? 1.900 -7.151 1.195 1.00 88.69 111 ALA A N 1
ATOM 905 C CA . ALA A 1 111 ? 2.235 -8.222 0.264 1.00 88.69 111 ALA A CA 1
ATOM 906 C C . ALA A 1 111 ? 2.610 -9.503 1.020 1.00 88.69 111 ALA A C 1
ATOM 908 O O . ALA A 1 111 ? 3.254 -9.432 2.061 1.00 88.69 111 ALA A O 1
ATOM 909 N N . SER A 1 112 ? 2.276 -10.677 0.480 1.00 92.25 112 SER A N 1
ATOM 910 C CA . SER A 1 112 ? 2.684 -11.980 1.038 1.00 92.25 112 SER A CA 1
ATOM 911 C C . SER A 1 112 ? 4.164 -12.095 1.392 1.00 92.25 112 SER A C 1
ATOM 913 O O . SER A 1 112 ? 4.511 -12.702 2.398 1.00 92.25 112 SER A O 1
ATOM 915 N N . GLU A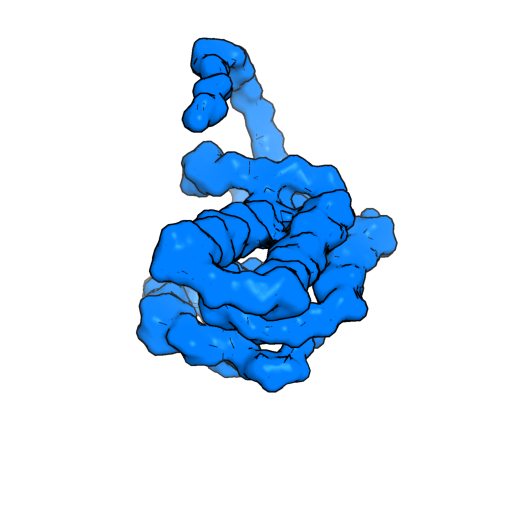 1 113 ? 5.019 -11.472 0.597 1.00 92.75 113 GLU A N 1
ATOM 916 C CA . GLU A 1 113 ? 6.465 -11.436 0.752 1.00 92.75 113 GLU A CA 1
ATOM 917 C C . GLU A 1 113 ? 6.905 -10.610 1.973 1.00 92.75 113 GLU A C 1
ATOM 919 O O . GLU A 1 113 ? 7.971 -10.856 2.527 1.00 92.75 113 GLU A O 1
ATOM 924 N N . ASP A 1 114 ? 6.072 -9.671 2.429 1.00 88.06 114 ASP A N 1
ATOM 925 C CA . ASP A 1 114 ? 6.369 -8.785 3.561 1.00 88.06 114 ASP A CA 1
ATOM 926 C C . ASP A 1 114 ? 5.843 -9.336 4.893 1.00 88.06 114 ASP A C 1
ATOM 928 O O . ASP A 1 114 ? 6.040 -8.723 5.945 1.00 88.06 114 ASP A O 1
ATOM 932 N N . LYS A 1 115 ? 5.146 -10.480 4.865 1.00 91.50 115 LYS A N 1
ATOM 933 C CA . LYS A 1 115 ? 4.469 -11.035 6.041 1.00 91.50 115 LYS A CA 1
ATOM 934 C C . LYS A 1 115 ? 5.445 -11.302 7.184 1.00 91.50 115 LYS A C 1
ATOM 936 O O . LYS A 1 115 ? 5.249 -10.812 8.294 1.00 91.50 115 LYS A O 1
ATOM 941 N N . GLU A 1 116 ? 6.489 -12.064 6.880 1.00 91.94 116 GLU A N 1
ATOM 942 C CA . GLU A 1 116 ? 7.516 -12.477 7.842 1.00 91.94 116 GLU A CA 1
ATOM 943 C C . GLU A 1 116 ? 8.533 -11.367 8.112 1.00 91.94 116 GLU A C 1
ATOM 945 O O . GLU A 1 116 ? 9.077 -11.281 9.205 1.00 91.94 116 GLU A O 1
ATOM 950 N N . VAL A 1 117 ? 8.777 -10.512 7.116 1.00 88.06 117 VAL A N 1
ATOM 951 C CA . VAL A 1 117 ? 9.832 -9.492 7.166 1.00 88.06 117 VAL A CA 1
ATOM 952 C C . VAL A 1 117 ? 9.388 -8.239 7.926 1.00 88.06 117 VAL A C 1
ATOM 954 O O . VAL A 1 117 ? 10.233 -7.526 8.457 1.00 88.06 117 VAL A O 1
ATOM 957 N N . LEU A 1 118 ? 8.082 -7.943 7.968 1.00 87.44 118 LEU A N 1
ATOM 958 C CA . LEU A 1 118 ? 7.581 -6.705 8.573 1.00 87.44 118 LEU A CA 1
ATOM 959 C C . LEU A 1 118 ? 6.194 -6.836 9.210 1.00 87.44 118 LEU A C 1
ATOM 961 O O . LEU A 1 118 ? 5.989 -6.373 10.331 1.00 87.44 118 LEU A O 1
ATOM 965 N N . ALA A 1 119 ? 5.221 -7.424 8.507 1.00 88.69 119 ALA A N 1
ATOM 966 C CA . ALA A 1 119 ? 3.819 -7.321 8.917 1.00 88.69 119 ALA A CA 1
ATOM 967 C C . ALA A 1 119 ? 3.541 -8.000 10.266 1.00 88.69 119 ALA A C 1
ATOM 969 O O . ALA A 1 119 ? 2.844 -7.425 11.104 1.00 88.69 119 ALA A O 1
ATOM 970 N N . ARG A 1 120 ? 4.110 -9.194 10.493 1.00 91.94 120 ARG A N 1
ATOM 971 C CA . ARG A 1 120 ? 3.970 -9.910 11.768 1.00 91.94 120 ARG A CA 1
ATOM 972 C C . ARG A 1 120 ? 4.587 -9.125 12.919 1.00 91.94 120 ARG A C 1
ATOM 974 O O . ARG A 1 120 ? 3.909 -8.890 13.914 1.00 91.94 120 ARG A O 1
ATOM 981 N N . GLU A 1 121 ? 5.833 -8.690 12.768 1.00 92.12 121 GLU A N 1
ATOM 982 C CA . GLU A 1 121 ? 6.545 -7.973 13.827 1.00 92.12 121 GLU A CA 1
ATOM 983 C C . GLU A 1 121 ? 5.829 -6.664 14.197 1.00 92.12 121 GLU A C 1
ATOM 985 O O . GLU A 1 121 ? 5.648 -6.348 15.376 1.00 92.12 121 GLU A O 1
ATOM 990 N N . LEU A 1 122 ? 5.348 -5.919 13.197 1.00 89.19 122 LEU A N 1
ATOM 991 C CA . LEU A 1 122 ? 4.546 -4.718 13.416 1.00 89.19 122 LEU A CA 1
ATOM 992 C C . LEU A 1 122 ? 3.250 -5.033 14.176 1.00 89.19 122 LEU A C 1
ATOM 994 O O . LEU A 1 122 ? 2.918 -4.341 15.142 1.00 89.19 122 LEU A O 1
ATOM 998 N N . ALA A 1 123 ? 2.529 -6.082 13.769 1.00 91.44 123 ALA A N 1
ATOM 999 C CA . ALA A 1 123 ? 1.297 -6.504 14.428 1.00 91.44 123 ALA A CA 1
ATOM 1000 C C . ALA A 1 123 ? 1.536 -6.901 15.892 1.00 91.44 123 ALA A C 1
ATOM 1002 O O . ALA A 1 123 ? 0.771 -6.503 16.771 1.00 91.44 123 ALA A O 1
ATOM 1003 N N . GLU A 1 124 ? 2.602 -7.648 16.172 1.00 93.69 124 GLU A N 1
ATOM 1004 C CA . GLU A 1 124 ? 2.979 -8.066 17.524 1.00 93.69 124 GLU A CA 1
ATOM 1005 C C . GLU A 1 124 ? 3.334 -6.868 18.407 1.00 93.69 124 GLU A C 1
ATOM 1007 O O . GLU A 1 124 ? 2.799 -6.735 19.509 1.00 93.69 124 GLU A O 1
ATOM 1012 N N . ARG A 1 125 ? 4.146 -5.931 17.902 1.00 92.38 125 ARG A N 1
ATOM 1013 C CA . ARG A 1 125 ? 4.502 -4.696 18.623 1.00 92.38 125 ARG A CA 1
ATOM 1014 C C . ARG A 1 125 ? 3.277 -3.835 18.946 1.00 92.38 125 ARG A C 1
ATOM 1016 O O . ARG A 1 125 ? 3.225 -3.225 20.012 1.00 92.38 125 ARG A O 1
ATOM 1023 N N . LEU A 1 126 ? 2.287 -3.782 18.053 1.00 87.56 126 LEU A N 1
ATOM 1024 C CA . LEU A 1 126 ? 1.019 -3.082 18.289 1.00 87.56 126 LEU A CA 1
ATOM 1025 C C . LEU A 1 126 ? 0.143 -3.810 19.319 1.00 87.56 126 LEU A C 1
ATOM 1027 O O . LEU A 1 126 ? -0.418 -3.170 20.208 1.00 87.56 126 LEU A O 1
ATOM 1031 N N . ARG A 1 127 ? 0.073 -5.144 19.258 1.00 91.69 127 ARG A N 1
ATOM 1032 C CA . ARG A 1 127 ? -0.663 -5.967 20.233 1.00 91.69 127 ARG A CA 1
ATOM 1033 C C . ARG A 1 127 ? -0.105 -5.837 21.646 1.00 91.69 127 ARG A C 1
ATOM 1035 O O . ARG A 1 127 ? -0.886 -5.705 22.583 1.00 91.69 127 ARG A O 1
ATOM 1042 N N . VAL A 1 128 ? 1.220 -5.786 21.805 1.00 93.31 128 VAL A N 1
ATOM 1043 C CA . VAL A 1 128 ? 1.877 -5.525 23.104 1.00 93.31 128 VAL A CA 1
ATOM 1044 C C . VAL A 1 128 ? 1.435 -4.184 23.706 1.00 93.31 128 VAL A C 1
ATOM 1046 O O . VAL A 1 128 ? 1.380 -4.041 24.923 1.00 93.31 128 VAL A O 1
ATOM 1049 N N . LYS A 1 129 ? 1.054 -3.214 22.869 1.00 91.69 129 LYS A N 1
ATOM 1050 C CA . LYS A 1 129 ? 0.513 -1.912 23.288 1.00 91.69 129 LYS A CA 1
ATOM 1051 C C . LYS A 1 129 ? -1.013 -1.901 23.472 1.00 91.69 129 LYS A C 1
ATOM 1053 O O . LYS A 1 129 ? -1.591 -0.831 23.626 1.00 91.69 129 LYS A O 1
ATOM 1058 N N . GLY A 1 130 ? -1.668 -3.063 23.442 1.00 88.94 130 GLY A N 1
ATOM 1059 C CA . GLY A 1 130 ? -3.111 -3.202 23.655 1.00 88.94 130 GLY A CA 1
ATOM 1060 C C . GLY A 1 130 ? -3.983 -2.984 22.413 1.00 88.94 130 GLY A C 1
ATOM 1061 O O . GLY A 1 130 ? -5.199 -2.887 22.547 1.00 88.94 130 GLY A O 1
ATOM 1062 N N . VAL A 1 131 ? -3.403 -2.913 21.210 1.00 90.56 131 VAL A N 1
ATOM 1063 C CA . VAL A 1 131 ? -4.161 -2.729 19.959 1.00 90.56 131 VAL A CA 1
ATOM 1064 C C . VAL A 1 131 ? -4.666 -4.078 19.433 1.00 90.56 131 VAL A C 1
ATOM 1066 O O . VAL A 1 131 ? -3.883 -5.015 19.251 1.00 90.56 131 VAL A O 1
ATOM 1069 N N . ARG A 1 132 ? -5.960 -4.189 19.107 1.00 90.81 132 ARG A N 1
ATOM 1070 C CA . ARG A 1 132 ? -6.523 -5.369 18.428 1.00 90.81 132 ARG A CA 1
ATOM 1071 C C . ARG A 1 132 ? -6.194 -5.303 16.935 1.00 90.81 132 ARG A C 1
ATOM 1073 O O . ARG A 1 132 ? -6.783 -4.511 16.199 1.00 90.81 132 ARG A O 1
ATOM 1080 N N . VAL A 1 133 ? -5.267 -6.152 16.486 1.00 92.38 133 VAL A N 1
ATOM 1081 C CA . VAL A 1 133 ? -4.745 -6.152 15.104 1.00 92.38 133 VAL A CA 1
ATOM 1082 C C . VAL A 1 133 ? -5.181 -7.378 14.299 1.00 92.38 133 VAL A C 1
ATOM 1084 O O . VAL A 1 133 ? -4.959 -8.516 14.732 1.00 92.38 133 VAL A O 1
ATOM 1087 N N . TRP A 1 134 ? -5.673 -7.134 13.081 1.00 91.81 134 TRP A N 1
ATOM 1088 C CA . TRP A 1 134 ? -6.051 -8.133 12.074 1.00 91.81 134 TRP A CA 1
ATOM 1089 C C . TRP A 1 134 ? -5.147 -8.023 10.839 1.00 91.81 134 TRP A C 1
ATOM 1091 O O . TRP A 1 134 ? -5.157 -7.000 10.162 1.00 91.81 134 TRP A O 1
ATOM 1101 N N . TYR A 1 135 ? -4.327 -9.034 10.537 1.00 89.38 135 TYR A N 1
ATOM 1102 C CA . TYR A 1 135 ? -3.358 -8.926 9.430 1.00 89.38 135 TYR A CA 1
ATOM 1103 C C . TYR A 1 135 ? -3.292 -10.158 8.524 1.00 89.38 135 TYR A C 1
ATOM 1105 O O . TYR A 1 135 ? -3.152 -10.005 7.316 1.00 89.38 135 TYR A O 1
ATOM 1113 N N . ASP A 1 136 ? -3.439 -11.373 9.061 1.00 84.31 136 ASP A N 1
ATOM 1114 C CA . ASP A 1 136 ? -3.275 -12.608 8.278 1.00 84.31 136 ASP A CA 1
ATOM 1115 C C . ASP A 1 136 ? -4.225 -12.717 7.074 1.00 84.31 136 ASP A C 1
ATOM 1117 O O . ASP A 1 136 ? -3.820 -13.170 6.006 1.00 84.31 136 ASP A O 1
ATOM 1121 N N . GLU A 1 137 ? -5.474 -12.265 7.212 1.00 83.56 137 GLU A N 1
ATOM 1122 C CA . GLU A 1 137 ? -6.472 -12.304 6.130 1.00 83.56 137 GLU A CA 1
ATOM 1123 C C . GLU A 1 137 ? -6.310 -11.177 5.096 1.00 83.56 137 GLU A C 1
ATOM 1125 O O . GLU A 1 137 ? -7.048 -11.122 4.113 1.00 83.56 137 GLU A O 1
ATOM 1130 N N . PHE A 1 138 ? -5.338 -10.291 5.319 1.00 82.50 138 PHE A N 1
ATOM 1131 C CA . PHE A 1 138 ? -5.016 -9.122 4.498 1.00 82.50 138 PHE A CA 1
ATOM 1132 C C . PHE A 1 138 ? -3.643 -9.263 3.830 1.00 82.50 138 PHE A C 1
ATOM 1134 O O . PHE A 1 138 ? -3.048 -8.288 3.360 1.00 82.50 138 PHE A O 1
ATOM 1141 N N . THR A 1 139 ? -3.139 -10.497 3.777 1.00 87.81 139 THR A N 1
ATOM 1142 C CA . THR A 1 139 ? -1.992 -10.880 2.965 1.00 87.81 139 THR A CA 1
ATOM 1143 C C . THR A 1 139 ? -2.389 -10.919 1.486 1.00 87.81 139 THR A C 1
ATOM 1145 O O . THR A 1 139 ? -3.089 -11.828 1.047 1.00 87.81 139 THR A O 1
ATOM 1148 N N . LEU A 1 140 ? -1.891 -9.962 0.707 1.00 85.19 140 LEU A N 1
ATOM 1149 C CA . LEU A 1 140 ? -2.165 -9.833 -0.722 1.00 85.19 140 LEU A CA 1
ATOM 1150 C C . LEU A 1 140 ? -1.257 -10.752 -1.548 1.00 85.19 140 LEU A C 1
ATOM 1152 O O . LEU A 1 140 ? -0.028 -10.730 -1.414 1.00 85.19 140 LEU A O 1
ATOM 1156 N N . ARG A 1 141 ? -1.850 -11.512 -2.463 1.00 88.38 141 ARG A N 1
ATOM 1157 C CA . ARG A 1 141 ? -1.207 -12.357 -3.479 1.00 88.38 141 ARG A CA 1
ATOM 1158 C C . ARG A 1 141 ? -1.397 -11.758 -4.874 1.00 88.38 141 ARG A C 1
ATOM 1160 O O . ARG A 1 141 ? -2.108 -10.775 -5.062 1.00 88.38 141 ARG A O 1
ATOM 1167 N N . LEU A 1 142 ? -0.702 -12.317 -5.863 1.00 81.94 142 LEU A N 1
ATOM 1168 C CA . LEU A 1 142 ? -0.878 -11.896 -7.253 1.00 81.94 142 LEU A CA 1
ATOM 1169 C C . LEU A 1 142 ? -2.321 -12.179 -7.705 1.00 81.94 142 LEU A C 1
ATOM 1171 O O . LEU A 1 142 ? -2.794 -13.302 -7.559 1.00 81.94 142 LEU A O 1
ATOM 1175 N N . GLY A 1 143 ? -2.992 -11.167 -8.261 1.00 81.81 143 GLY A N 1
ATOM 1176 C CA . GLY A 1 143 ? -4.385 -11.260 -8.714 1.00 81.81 143 GLY A CA 1
ATOM 1177 C C . GLY A 1 143 ? -5.436 -10.947 -7.643 1.00 81.81 143 GLY A C 1
ATOM 1178 O O . GLY A 1 143 ? -6.620 -10.854 -7.976 1.00 81.81 143 GLY A O 1
ATOM 1179 N N . ASP A 1 144 ? -5.030 -10.742 -6.387 1.00 85.31 144 ASP A N 1
ATOM 1180 C CA . ASP A 1 144 ? -5.942 -10.263 -5.350 1.00 85.31 144 ASP A CA 1
ATOM 1181 C C . ASP A 1 144 ? -6.369 -8.820 -5.611 1.00 85.31 144 ASP A C 1
ATOM 1183 O O . ASP A 1 144 ? -5.677 -8.053 -6.275 1.00 85.31 144 ASP A O 1
ATOM 1187 N N . SER A 1 145 ? -7.516 -8.449 -5.040 1.00 84.94 145 SER A N 1
ATOM 1188 C CA . SER A 1 145 ? -8.031 -7.088 -5.125 1.00 84.94 145 SER A CA 1
ATOM 1189 C C . SER A 1 145 ? -7.713 -6.303 -3.851 1.00 84.94 145 SER A C 1
ATOM 1191 O O . SER A 1 145 ? -8.335 -6.522 -2.807 1.00 84.94 145 SER A O 1
ATOM 1193 N N . LEU A 1 146 ? -6.784 -5.351 -3.953 1.00 83.12 146 LEU A N 1
ATOM 1194 C CA . LEU A 1 146 ? -6.511 -4.324 -2.949 1.00 83.12 146 LEU A CA 1
ATOM 1195 C C . LEU A 1 146 ? -7.771 -3.566 -2.504 1.00 83.12 146 LEU A C 1
ATOM 1197 O O . LEU A 1 146 ? -7.967 -3.370 -1.307 1.00 83.12 146 LEU A O 1
ATOM 1201 N N . ARG A 1 147 ? -8.652 -3.172 -3.431 1.00 82.81 147 ARG A N 1
ATOM 1202 C C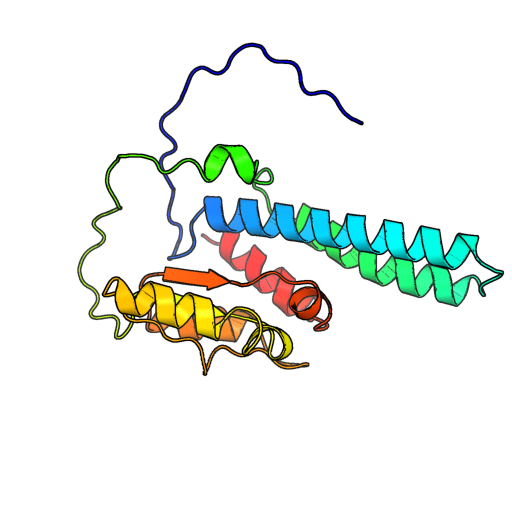A . ARG A 1 147 ? -9.895 -2.460 -3.093 1.00 82.81 147 ARG A CA 1
ATOM 1203 C C . ARG A 1 147 ? -10.788 -3.309 -2.195 1.00 82.81 147 ARG A C 1
ATOM 1205 O O . ARG A 1 147 ? -11.203 -2.842 -1.140 1.00 82.81 147 ARG A O 1
ATOM 1212 N N . ARG A 1 148 ? -11.047 -4.563 -2.584 1.00 84.56 148 ARG A N 1
ATOM 1213 C CA . ARG A 1 148 ? -11.865 -5.482 -1.775 1.00 84.56 148 ARG A CA 1
ATOM 1214 C C . ARG A 1 148 ? -11.223 -5.771 -0.422 1.00 84.56 148 ARG A C 1
ATOM 1216 O O . ARG A 1 148 ? -11.945 -5.882 0.565 1.00 84.56 148 ARG A O 1
ATOM 1223 N N . SER A 1 149 ? -9.891 -5.862 -0.374 1.00 85.94 149 SER A N 1
ATOM 1224 C CA . SER A 1 149 ? -9.143 -5.959 0.881 1.00 85.94 149 SER A CA 1
ATOM 1225 C C . SER A 1 149 ? -9.455 -4.756 1.776 1.00 85.94 149 SER A C 1
ATOM 1227 O O . SER A 1 149 ? -9.994 -4.932 2.862 1.00 85.94 149 SER A O 1
ATOM 1229 N N . ILE A 1 150 ? -9.262 -3.525 1.292 1.00 83.62 150 ILE A N 1
ATOM 1230 C CA . ILE A 1 150 ? -9.552 -2.300 2.056 1.00 83.62 150 ILE A CA 1
ATOM 1231 C C . ILE A 1 150 ? -11.018 -2.241 2.508 1.00 83.62 150 ILE A C 1
ATOM 1233 O O . ILE A 1 150 ? -11.277 -1.941 3.672 1.00 83.62 150 ILE A O 1
ATOM 1237 N N . ASP A 1 151 ? -11.972 -2.572 1.635 1.00 83.94 151 ASP A N 1
ATOM 1238 C CA . ASP A 1 151 ? -13.404 -2.589 1.966 1.00 83.94 151 ASP A CA 1
ATOM 1239 C C . ASP A 1 151 ? -13.713 -3.560 3.115 1.00 83.94 151 ASP A C 1
ATOM 1241 O O . ASP A 1 151 ? -14.381 -3.196 4.086 1.00 83.94 151 ASP A O 1
ATOM 1245 N N . ARG A 1 152 ? -13.167 -4.780 3.056 1.00 86.81 152 ARG A N 1
ATOM 1246 C CA . ARG A 1 152 ? -13.317 -5.785 4.117 1.00 86.81 152 ARG A CA 1
ATOM 1247 C C . ARG A 1 152 ? -12.698 -5.315 5.434 1.00 86.81 152 ARG A C 1
ATOM 1249 O O . ARG A 1 152 ? -13.282 -5.539 6.495 1.00 86.81 152 ARG A O 1
ATOM 1256 N N . GLY A 1 153 ? -11.530 -4.682 5.366 1.00 86.69 153 GLY A N 1
ATOM 1257 C CA . GLY A 1 153 ? -10.799 -4.176 6.527 1.00 86.69 153 GLY A CA 1
ATOM 1258 C C . GLY A 1 153 ? -11.555 -3.063 7.228 1.00 86.69 153 GLY A C 1
ATOM 1259 O O . GLY A 1 153 ? -11.819 -3.148 8.424 1.00 86.69 153 GLY A O 1
ATOM 1260 N N . LEU A 1 154 ? -11.995 -2.063 6.468 1.00 84.81 154 LEU A N 1
ATOM 1261 C CA . LEU A 1 154 ? -12.759 -0.935 6.994 1.00 84.81 154 LEU A CA 1
ATOM 1262 C C . LEU A 1 154 ? -14.139 -1.341 7.519 1.00 84.81 154 LEU A C 1
ATOM 1264 O O . LEU A 1 154 ? -14.692 -0.615 8.340 1.00 84.81 154 LEU A O 1
ATOM 1268 N N . ALA A 1 155 ? -14.701 -2.472 7.082 1.00 86.25 155 ALA A N 1
ATOM 1269 C CA . ALA A 1 155 ? -15.953 -2.993 7.629 1.00 86.25 155 ALA A CA 1
ATOM 1270 C C . ALA A 1 155 ? -15.809 -3.535 9.066 1.00 86.25 155 ALA A C 1
ATOM 1272 O O . ALA A 1 155 ? -16.769 -3.454 9.827 1.00 86.25 155 ALA A O 1
ATOM 1273 N N . HIS A 1 156 ? -14.628 -4.036 9.458 1.00 87.12 156 HIS A N 1
ATOM 1274 C CA . HIS A 1 156 ? -14.415 -4.707 10.756 1.00 87.12 156 HIS A CA 1
ATOM 1275 C C . HIS A 1 156 ? -13.359 -4.045 11.650 1.00 87.12 156 HIS A C 1
ATOM 1277 O O . HIS A 1 156 ? -13.163 -4.485 12.787 1.00 87.12 156 HIS A O 1
ATOM 1283 N N . SER A 1 157 ? -12.694 -3.001 11.157 1.00 85.50 157 SER A N 1
ATOM 1284 C CA . SER A 1 157 ? -11.638 -2.275 11.859 1.00 85.50 157 SER A CA 1
ATOM 1285 C C . SER A 1 157 ? -11.899 -0.774 11.869 1.00 85.50 157 SER A C 1
ATOM 1287 O O . SER A 1 157 ? -12.516 -0.229 10.952 1.00 85.50 157 SER A O 1
ATOM 1289 N N . ARG A 1 158 ? -11.370 -0.089 12.887 1.00 80.69 158 ARG A N 1
ATOM 1290 C CA . ARG A 1 158 ? -11.446 1.379 13.001 1.00 80.69 158 ARG A CA 1
ATOM 1291 C C . ARG A 1 158 ? -10.517 2.067 12.006 1.00 80.69 158 ARG A C 1
ATOM 1293 O O . ARG A 1 158 ? -10.899 3.069 11.412 1.00 80.69 158 ARG A O 1
ATOM 1300 N N . PHE A 1 159 ? -9.326 1.503 11.814 1.00 80.69 159 PHE A N 1
ATOM 1301 C CA . PHE A 1 159 ? -8.282 2.041 10.946 1.00 80.69 159 PHE A CA 1
ATOM 1302 C C . PHE A 1 159 ? -7.693 0.966 10.028 1.00 80.69 159 PHE A C 1
ATOM 1304 O O . PHE A 1 159 ? -7.718 -0.230 10.340 1.00 80.69 159 PHE A O 1
ATOM 1311 N N . GLY A 1 160 ? -7.127 1.407 8.905 1.00 81.19 160 GLY A N 1
ATOM 1312 C CA . GLY A 1 160 ? -6.339 0.578 7.997 1.00 81.19 160 GLY A CA 1
ATOM 1313 C C . GLY A 1 160 ? -4.893 1.043 7.929 1.00 81.19 160 GLY A C 1
ATOM 1314 O O . GLY A 1 160 ? -4.633 2.229 7.756 1.00 81.19 160 GLY A O 1
ATOM 1315 N N . LEU A 1 161 ? -3.959 0.103 8.030 1.00 85.19 161 LEU A N 1
ATOM 1316 C CA . LEU A 1 161 ? -2.535 0.314 7.795 1.00 85.19 161 LEU A CA 1
ATOM 1317 C C . LEU A 1 161 ? -2.137 -0.481 6.550 1.00 85.19 161 LEU A C 1
ATOM 1319 O O . LEU A 1 161 ? -2.376 -1.685 6.472 1.00 85.19 161 LEU A O 1
ATOM 1323 N N . ILE A 1 162 ? -1.538 0.184 5.565 1.00 85.25 162 ILE A N 1
ATOM 1324 C CA . ILE A 1 162 ? -1.111 -0.454 4.315 1.00 85.25 162 ILE A CA 1
ATOM 1325 C C . ILE A 1 162 ? 0.413 -0.409 4.236 1.00 85.25 162 ILE A C 1
ATOM 1327 O O . ILE A 1 162 ? 1.012 0.664 4.272 1.00 85.25 162 ILE A O 1
ATOM 1331 N N . ILE A 1 163 ? 1.043 -1.575 4.109 1.00 83.94 163 ILE A N 1
ATOM 1332 C CA . ILE A 1 163 ? 2.484 -1.703 3.893 1.00 83.94 163 ILE A CA 1
ATOM 1333 C C . ILE A 1 163 ? 2.765 -1.550 2.396 1.00 83.94 163 ILE A C 1
ATOM 1335 O O . ILE A 1 163 ? 2.476 -2.439 1.594 1.00 83.94 163 ILE A O 1
ATOM 1339 N N . LEU A 1 164 ? 3.345 -0.407 2.032 1.00 81.69 164 LEU A N 1
ATOM 1340 C CA . LEU A 1 164 ? 3.735 -0.071 0.664 1.00 81.69 164 LEU A CA 1
ATOM 1341 C C . LEU A 1 164 ? 5.217 -0.407 0.453 1.00 81.69 164 LEU A C 1
ATOM 1343 O O . LEU A 1 164 ? 6.098 0.420 0.672 1.00 81.69 164 LEU A O 1
ATOM 1347 N N . SER A 1 165 ? 5.491 -1.647 0.054 1.00 78.75 165 SER A N 1
ATOM 1348 C CA . SER A 1 165 ? 6.841 -2.170 -0.191 1.00 78.75 165 SER A CA 1
ATOM 1349 C C . SER A 1 165 ? 7.135 -2.355 -1.690 1.00 78.75 165 SER A C 1
ATOM 1351 O O . SER A 1 165 ? 6.213 -2.384 -2.513 1.00 78.75 165 SER A O 1
ATOM 1353 N N . PRO A 1 166 ? 8.397 -2.606 -2.090 1.00 80.19 166 PRO A N 1
ATOM 1354 C CA . PRO A 1 166 ? 8.700 -3.053 -3.450 1.00 80.19 166 PRO A CA 1
ATOM 1355 C C . PRO A 1 166 ? 7.911 -4.305 -3.872 1.00 80.19 166 PRO A C 1
ATOM 1357 O O . PRO A 1 166 ? 7.542 -4.444 -5.037 1.00 80.19 166 PRO A O 1
ATOM 1360 N N . SER A 1 167 ? 7.620 -5.224 -2.947 1.00 81.25 167 SER A N 1
ATOM 1361 C CA . SER A 1 167 ? 6.797 -6.414 -3.207 1.00 81.25 167 SER A CA 1
ATOM 1362 C C . SER A 1 167 ? 5.336 -6.054 -3.463 1.00 81.25 167 SER A C 1
ATOM 1364 O O . SER A 1 167 ? 4.731 -6.593 -4.388 1.00 81.25 167 SER A O 1
ATOM 1366 N N . PHE A 1 168 ? 4.792 -5.087 -2.724 1.00 82.75 168 PHE A N 1
ATOM 1367 C CA . PHE A 1 168 ? 3.454 -4.546 -2.955 1.00 82.75 168 PHE A CA 1
ATOM 1368 C C . PHE A 1 168 ? 3.323 -3.948 -4.358 1.00 82.75 168 PHE A C 1
ATOM 1370 O O . PHE A 1 168 ? 2.402 -4.289 -5.096 1.00 82.75 168 PHE A O 1
ATOM 1377 N N . PHE A 1 169 ? 4.284 -3.123 -4.777 1.00 78.38 169 PHE A N 1
ATOM 1378 C CA . PHE A 1 169 ? 4.277 -2.509 -6.108 1.00 78.38 169 PHE A CA 1
ATOM 1379 C C . PHE A 1 169 ? 4.614 -3.481 -7.245 1.00 78.38 169 PHE A C 1
ATOM 1381 O O . PHE A 1 169 ? 4.488 -3.116 -8.414 1.00 78.38 169 PHE A O 1
ATOM 1388 N N . ARG A 1 170 ? 5.097 -4.694 -6.951 1.00 79.38 170 ARG A N 1
ATOM 1389 C CA . ARG A 1 170 ? 5.311 -5.750 -7.956 1.00 79.38 170 ARG A CA 1
ATOM 1390 C C . ARG A 1 170 ? 4.046 -6.538 -8.268 1.00 79.38 170 ARG A C 1
ATOM 1392 O O . ARG A 1 170 ? 3.984 -7.123 -9.346 1.00 79.38 170 ARG A O 1
ATOM 1399 N N . LYS A 1 171 ? 3.052 -6.544 -7.376 1.00 76.38 171 LYS A N 1
ATOM 1400 C CA . LYS A 1 171 ? 1.741 -7.125 -7.676 1.00 76.38 171 LYS A CA 1
ATOM 1401 C C . LYS A 1 171 ? 1.104 -6.261 -8.757 1.00 76.38 171 LYS A C 1
ATOM 1403 O O . LYS A 1 171 ? 0.979 -5.051 -8.596 1.00 76.38 171 LYS A O 1
ATOM 1408 N N . GLU A 1 172 ? 0.811 -6.856 -9.908 1.00 72.00 172 GLU A N 1
ATOM 1409 C CA . GLU A 1 172 ? 0.217 -6.126 -11.025 1.00 72.00 172 GLU A CA 1
ATOM 1410 C C . GLU A 1 172 ? -1.231 -5.761 -10.674 1.00 72.00 172 GLU A C 1
ATOM 1412 O O . GLU A 1 172 ? -2.154 -6.531 -10.925 1.00 72.00 172 GLU A O 1
ATOM 1417 N N . TRP A 1 173 ? -1.421 -4.594 -10.053 1.00 79.00 173 TRP A N 1
ATOM 1418 C CA . TRP A 1 173 ? -2.740 -4.050 -9.743 1.00 79.00 173 TRP A CA 1
ATOM 1419 C C . TRP A 1 173 ? -3.458 -3.682 -11.047 1.00 79.00 173 TRP A C 1
ATOM 1421 O O . TRP A 1 173 ? -2.938 -2.860 -11.813 1.00 79.00 173 TRP A O 1
ATOM 1431 N N . PRO A 1 174 ? -4.639 -4.257 -11.341 1.00 75.50 174 PRO A N 1
ATOM 1432 C CA . PRO A 1 174 ? -5.408 -3.857 -12.509 1.00 75.50 174 PRO A CA 1
ATOM 1433 C C . PRO A 1 174 ? -5.694 -2.352 -12.475 1.00 75.50 174 PRO A C 1
ATOM 1435 O O . PRO A 1 174 ? -6.090 -1.819 -11.442 1.00 75.50 174 PRO A O 1
ATOM 1438 N N . GLN A 1 175 ? -5.569 -1.659 -13.612 1.00 69.50 175 GLN A N 1
ATOM 1439 C CA . GLN A 1 175 ? -5.809 -0.207 -13.672 1.00 69.50 175 GLN A CA 1
ATOM 1440 C C . GLN A 1 175 ? -7.192 0.172 -13.117 1.00 69.50 175 GLN A C 1
ATOM 1442 O O . GLN A 1 175 ? -7.311 1.137 -12.376 1.00 69.50 175 GLN A O 1
ATOM 1447 N N . LYS A 1 176 ? -8.214 -0.653 -13.387 1.00 75.94 176 LYS A N 1
ATOM 1448 C CA . LYS A 1 176 ? -9.576 -0.489 -12.849 1.00 75.94 176 LYS A CA 1
ATOM 1449 C C . LYS A 1 176 ? -9.643 -0.522 -11.320 1.00 75.94 176 LYS A C 1
ATOM 1451 O O . LYS A 1 176 ? -10.513 0.107 -10.730 1.00 75.94 176 LYS A O 1
ATOM 1456 N N . GLU A 1 177 ? -8.774 -1.298 -10.684 1.00 76.25 177 GLU A N 1
ATOM 1457 C CA . GLU A 1 177 ? -8.714 -1.380 -9.230 1.00 76.25 177 GLU A CA 1
ATOM 1458 C C . GLU A 1 177 ? -8.084 -0.126 -8.635 1.00 76.25 177 GLU A C 1
ATOM 1460 O O . GLU A 1 177 ? -8.654 0.452 -7.713 1.00 76.25 177 GLU A O 1
ATOM 1465 N N . LEU A 1 178 ? -6.961 0.313 -9.204 1.00 73.25 178 LEU A N 1
ATOM 1466 C CA . LEU A 1 178 ? -6.326 1.571 -8.838 1.00 73.25 178 LEU A CA 1
ATOM 1467 C C . LEU A 1 178 ? -7.301 2.741 -9.039 1.00 73.25 178 LEU A C 1
ATOM 1469 O O . LEU A 1 178 ? -7.597 3.466 -8.095 1.00 73.25 178 LEU A O 1
ATOM 1473 N N . ASP A 1 179 ? -7.909 2.854 -10.219 1.00 72.25 179 ASP A N 1
ATOM 1474 C CA . ASP A 1 179 ? -8.914 3.880 -10.515 1.00 72.25 179 ASP A CA 1
ATOM 1475 C C . ASP A 1 179 ? -10.092 3.836 -9.526 1.00 72.25 179 ASP A C 1
ATOM 1477 O O . ASP A 1 179 ? -10.584 4.877 -9.103 1.00 72.25 179 ASP A O 1
ATOM 1481 N N . GLY A 1 180 ? -10.516 2.644 -9.094 1.00 73.50 180 GLY A N 1
ATOM 1482 C CA . GLY A 1 180 ? -11.568 2.481 -8.092 1.00 73.50 180 GLY A CA 1
ATOM 1483 C C . GLY A 1 180 ? -11.192 2.961 -6.685 1.00 73.50 180 GLY A C 1
ATOM 1484 O O . GLY A 1 180 ? -12.090 3.310 -5.917 1.00 73.50 180 GLY A O 1
ATOM 1485 N N . LEU A 1 181 ? -9.901 2.993 -6.335 1.00 71.56 181 LEU A N 1
ATOM 1486 C CA . LEU A 1 181 ? -9.431 3.592 -5.080 1.00 71.56 181 LEU A CA 1
ATOM 1487 C C . LEU A 1 181 ? -9.548 5.116 -5.115 1.00 71.56 181 LEU A C 1
ATOM 1489 O O . LEU A 1 181 ? -9.956 5.703 -4.118 1.00 71.56 181 LEU A O 1
ATOM 1493 N N . VAL A 1 182 ? -9.255 5.728 -6.265 1.00 68.56 182 VAL A N 1
ATOM 1494 C CA . VAL A 1 182 ? -9.351 7.184 -6.462 1.00 68.56 182 VAL A CA 1
ATOM 1495 C C . VAL A 1 182 ? -10.796 7.632 -6.676 1.00 68.56 182 VAL A C 1
ATOM 1497 O O . VAL A 1 182 ? -11.209 8.648 -6.143 1.00 68.56 182 VAL A O 1
ATOM 1500 N N . ALA A 1 183 ? -11.634 6.873 -7.384 1.00 67.56 183 ALA A N 1
ATOM 1501 C CA . ALA A 1 183 ? -13.039 7.257 -7.575 1.00 67.56 183 ALA A CA 1
ATOM 1502 C C . ALA A 1 183 ? -13.801 7.372 -6.238 1.00 67.56 183 ALA A C 1
ATOM 1504 O O . ALA A 1 183 ? -14.644 8.249 -6.069 1.00 67.56 183 ALA A O 1
ATOM 1505 N N . ARG A 1 184 ? -13.445 6.538 -5.249 1.00 63.12 184 ARG A N 1
ATOM 1506 C CA . ARG A 1 184 ? -13.952 6.648 -3.871 1.00 63.12 184 ARG A CA 1
ATOM 15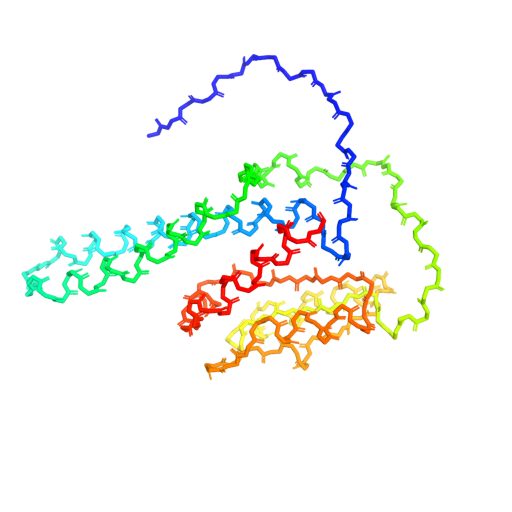07 C C . ARG A 1 184 ? -13.559 7.945 -3.158 1.00 63.12 184 ARG A C 1
ATOM 1509 O O . ARG A 1 184 ? -14.250 8.307 -2.209 1.00 63.12 184 ARG A O 1
ATOM 1516 N N . GLU A 1 185 ? -12.461 8.576 -3.566 1.00 59.03 185 GLU A N 1
ATOM 1517 C CA . GLU A 1 185 ? -11.995 9.882 -3.081 1.00 59.03 185 GLU A CA 1
ATOM 1518 C C . GLU A 1 185 ? -12.871 11.010 -3.647 1.00 59.03 185 GLU A C 1
ATOM 1520 O O . GLU A 1 185 ? -13.215 11.932 -2.920 1.00 59.03 185 GLU A O 1
ATOM 1525 N N . VAL A 1 186 ? -13.265 10.907 -4.926 1.00 53.41 186 VAL A N 1
ATOM 1526 C CA . VAL A 1 186 ? -13.955 11.973 -5.680 1.00 53.41 186 VAL A CA 1
ATOM 1527 C C . VAL A 1 186 ? -15.482 11.959 -5.507 1.00 53.41 186 VAL A C 1
ATOM 1529 O O . VAL A 1 186 ? -16.101 13.017 -5.481 1.00 53.41 186 VAL A O 1
ATOM 1532 N N . GLU A 1 187 ? -16.117 10.790 -5.367 1.00 45.03 187 GLU A N 1
ATOM 1533 C CA . GLU A 1 187 ? -17.575 10.660 -5.137 1.00 45.03 187 GLU A CA 1
ATOM 1534 C C . GLU A 1 187 ? -17.976 10.852 -3.650 1.00 45.03 187 GLU A C 1
ATOM 1536 O O . GLU A 1 187 ? -18.977 10.304 -3.167 1.00 45.03 187 GLU A O 1
ATOM 1541 N N . GLY A 1 188 ? -17.147 11.556 -2.874 1.00 41.06 188 GLY A N 1
ATOM 1542 C CA . GLY A 1 188 ? -17.263 11.724 -1.424 1.00 41.06 188 GLY A CA 1
ATOM 1543 C C . GLY A 1 188 ? -17.493 13.160 -1.004 1.00 41.06 188 GLY A C 1
ATOM 1544 O O . GLY A 1 188 ? -16.577 13.973 -1.224 1.00 41.06 188 GLY A O 1
#

Radius of gyration: 18.65 Å; chains: 1; bounding box: 44×43×52 Å